Protein AF-A0A2R6CGS9-F1 (afdb_monomer_lite)

Sequence (207 aa):
EALEDTPVYDEAVRELLHEELAVERTAELLGTIQAGALAVVTVGEHTPIGTGGRTSGRELLTPENADASVIRTVKERLQGDEIRLFCLHCQDYERTRTVGSVRDQPECPKCGSTRIAALNPWDEETVAAVRAAEKDDEQQRRTERAYRAASLVQSHGKQAVIALAARGVGPHNAARIINKLREDENEFYRDILTREREYARTRSFWE

Foldseek 3Di:
DVCPPHPVVVVVVVCCCPPVDPVVVVVVVVVCVVVVVDDDDDDPDQDPVNVVVVPDDDDPPQDPDCPPVNLVVLVVVLQQFKWWKAALPPRPDIDIDRLVPFDQQDAGPVPRHSQIFTAHPPPPLLSVLSVDPDHDPVSVVSVVQRSLRSVCCNVGNSLSNSQNSQPQRGSVNSCVLVPDDDPDPSSSSVSSVVNNVVCVVCVVVVD

Radius of gyration: 22.25 Å; chains: 1; bounding box: 60×36×61 Å

Secondary structure (DSSP, 8-state):
-TTTTSHHHHHHHHHIIIII--HHHHHHHHHHHHTTSS-----SS--HHHHHTTSSS------SS--HHHHHHHHHHHHHSEEEEEETTTS--EEEEEGGGS-SS---TTT----EEEE-TT-HHHHHHHH-SS--HHHHHHHHHHHHHHHHHHHHHHHHHHHHHSTT--HHHHHHHHTS--S-HHHHHHHHHHHHHHHHHHHTT--

Structure (mmCIF, N/CA/C/O backbone):
data_AF-A0A2R6CGS9-F1
#
_entry.id   AF-A0A2R6CGS9-F1
#
loop_
_atom_site.group_PDB
_atom_site.id
_atom_site.type_symbol
_atom_site.label_atom_id
_atom_site.label_alt_id
_atom_site.label_comp_id
_atom_site.label_asym_id
_atom_site.label_entity_id
_atom_site.label_seq_id
_atom_site.pdbx_PDB_ins_code
_atom_site.Cartn_x
_atom_site.Cartn_y
_atom_site.Cartn_z
_atom_site.occupancy
_atom_site.B_iso_or_equiv
_atom_site.auth_seq_id
_atom_site.auth_comp_id
_atom_site.auth_asym_id
_atom_site.auth_atom_id
_atom_site.pdbx_PDB_model_num
ATOM 1 N N . GLU A 1 1 ? 27.513 15.623 -2.898 1.00 53.06 1 GLU A N 1
ATOM 2 C CA . GLU A 1 1 ? 27.357 16.960 -2.293 1.00 53.06 1 GLU A CA 1
ATOM 3 C C . GLU A 1 1 ? 28.480 17.370 -1.345 1.00 53.06 1 GLU A C 1
ATOM 5 O O . GLU A 1 1 ? 29.213 18.268 -1.715 1.00 53.06 1 GLU A O 1
ATOM 10 N N . ALA A 1 2 ? 28.697 16.761 -0.169 1.00 60.53 2 ALA A N 1
ATOM 11 C CA . ALA A 1 2 ? 29.676 17.308 0.799 1.00 60.53 2 ALA A CA 1
ATOM 12 C C . ALA A 1 2 ? 31.151 17.340 0.325 1.00 60.53 2 ALA A C 1
ATOM 14 O O . ALA A 1 2 ? 31.941 18.119 0.850 1.00 60.53 2 ALA A O 1
ATOM 15 N N . LEU A 1 3 ? 31.519 16.491 -0.640 1.00 70.94 3 LEU A N 1
ATOM 16 C CA . LEU A 1 3 ? 32.867 16.400 -1.221 1.00 70.94 3 LEU A CA 1
ATOM 17 C C . LEU A 1 3 ? 32.878 16.647 -2.734 1.00 70.94 3 LEU A C 1
ATOM 19 O O . LEU A 1 3 ? 33.925 16.519 -3.360 1.00 70.94 3 LEU A O 1
ATOM 23 N N . GLU A 1 4 ? 31.727 16.966 -3.321 1.00 71.50 4 GLU A N 1
ATOM 24 C CA . GLU A 1 4 ? 31.633 17.271 -4.752 1.00 71.50 4 GLU A CA 1
ATOM 25 C C . GLU A 1 4 ? 32.530 18.475 -5.072 1.00 71.50 4 GLU A C 1
ATOM 27 O O . GLU A 1 4 ? 32.679 19.369 -4.238 1.00 71.50 4 GLU A O 1
ATOM 32 N N . ASP A 1 5 ? 33.186 18.456 -6.233 1.00 81.12 5 ASP A N 1
ATOM 33 C CA . ASP A 1 5 ? 34.171 19.464 -6.658 1.00 81.12 5 ASP A CA 1
ATOM 34 C C . ASP A 1 5 ? 35.426 19.581 -5.766 1.00 81.12 5 ASP A C 1
ATOM 36 O O . ASP A 1 5 ? 36.138 20.590 -5.790 1.00 81.12 5 ASP A O 1
ATOM 40 N N . THR A 1 6 ? 35.732 18.548 -4.972 1.00 92.00 6 THR A N 1
ATOM 41 C CA . THR A 1 6 ? 37.000 18.469 -4.235 1.00 92.00 6 THR A CA 1
ATOM 42 C C . THR A 1 6 ? 38.007 17.557 -4.942 1.00 92.00 6 THR A C 1
ATOM 44 O O . THR A 1 6 ? 37.619 16.527 -5.494 1.00 92.00 6 THR A O 1
ATOM 47 N N . PRO A 1 7 ? 39.322 17.824 -4.814 1.00 89.88 7 PRO A N 1
ATOM 48 C CA . PRO A 1 7 ? 40.358 16.927 -5.334 1.00 89.88 7 PRO A CA 1
ATOM 49 C C . PRO A 1 7 ? 40.273 15.493 -4.789 1.00 89.88 7 PRO A C 1
ATOM 51 O O . PRO A 1 7 ? 40.757 14.560 -5.420 1.00 89.88 7 PRO A O 1
ATOM 54 N N . VAL A 1 8 ? 39.674 15.315 -3.606 1.00 87.62 8 VAL A N 1
ATOM 55 C CA . VAL A 1 8 ? 39.459 13.999 -2.989 1.00 87.62 8 VAL A CA 1
ATOM 56 C C . VAL A 1 8 ? 38.378 13.222 -3.735 1.00 87.62 8 VAL A C 1
ATOM 58 O O . VAL A 1 8 ? 38.533 12.027 -3.966 1.00 87.62 8 VAL A O 1
ATOM 61 N N . TYR A 1 9 ? 37.300 13.896 -4.129 1.00 88.62 9 TYR A N 1
ATOM 62 C CA . TYR A 1 9 ? 36.251 13.294 -4.942 1.00 88.62 9 TYR A CA 1
ATOM 63 C C . TYR A 1 9 ? 36.758 12.956 -6.343 1.00 88.62 9 TYR A C 1
ATOM 65 O O . TYR A 1 9 ? 36.554 11.834 -6.800 1.00 88.62 9 TYR A O 1
ATOM 73 N N . ASP A 1 10 ? 37.496 13.869 -6.977 1.00 88.75 10 ASP A N 1
ATOM 74 C CA . ASP A 1 10 ? 38.098 13.621 -8.291 1.00 88.75 10 ASP A CA 1
ATOM 75 C C . ASP A 1 10 ? 39.059 12.427 -8.264 1.00 88.75 10 ASP A C 1
ATOM 77 O O . ASP A 1 10 ? 39.101 11.637 -9.209 1.00 88.75 10 ASP A O 1
ATOM 81 N N . GLU A 1 11 ? 39.820 12.267 -7.175 1.00 89.75 11 GLU A N 1
ATOM 82 C CA . GLU A 1 11 ? 40.723 11.129 -7.013 1.00 89.75 11 GLU A CA 1
ATOM 83 C C . GLU A 1 11 ? 39.967 9.817 -6.766 1.00 89.75 11 GLU A C 1
ATOM 85 O O . GLU A 1 11 ? 40.274 8.807 -7.391 1.00 89.75 11 GLU A O 1
ATOM 90 N N . ALA A 1 12 ? 38.916 9.826 -5.944 1.00 88.38 12 ALA A N 1
ATOM 91 C CA . ALA A 1 12 ? 38.075 8.644 -5.747 1.00 88.38 12 ALA A CA 1
ATOM 92 C C . ALA A 1 12 ? 37.383 8.195 -7.048 1.00 88.38 12 ALA A C 1
ATOM 94 O O . ALA A 1 12 ? 37.302 7.003 -7.332 1.00 88.38 12 ALA A O 1
ATOM 95 N N . VAL A 1 13 ? 36.907 9.138 -7.869 1.00 86.75 13 VAL A N 1
ATOM 96 C CA . VAL A 1 13 ? 36.301 8.821 -9.172 1.00 86.75 13 VAL A CA 1
ATOM 97 C C . VAL A 1 13 ? 37.346 8.272 -10.142 1.00 86.75 13 VAL A C 1
ATOM 99 O O . VAL A 1 13 ? 37.076 7.299 -10.847 1.00 86.75 13 VAL A O 1
ATOM 102 N N . ARG A 1 14 ? 38.538 8.875 -10.186 1.00 86.69 14 ARG A N 1
ATOM 103 C CA . ARG A 1 14 ? 39.638 8.404 -11.032 1.00 86.69 14 ARG A CA 1
ATOM 104 C C . ARG A 1 14 ? 40.070 6.989 -10.646 1.00 86.69 14 ARG A C 1
ATOM 106 O O . ARG A 1 14 ? 40.220 6.154 -11.530 1.00 86.69 14 ARG A O 1
ATOM 113 N N . GLU A 1 15 ? 40.244 6.719 -9.358 1.00 91.44 15 GLU A N 1
ATOM 114 C CA . GLU A 1 15 ? 40.627 5.400 -8.849 1.00 91.44 15 GLU A CA 1
ATOM 115 C C . GLU A 1 15 ? 39.563 4.344 -9.177 1.00 91.44 15 GLU A C 1
ATOM 117 O O . GLU A 1 15 ? 39.885 3.356 -9.833 1.00 91.44 15 GLU A O 1
ATOM 122 N N . LEU A 1 16 ? 38.284 4.621 -8.906 1.00 88.44 16 LEU A N 1
ATOM 123 C CA . LEU A 1 16 ? 37.169 3.740 -9.271 1.00 88.44 16 LEU A CA 1
ATOM 124 C C . LEU A 1 16 ? 37.178 3.373 -10.766 1.00 88.44 16 LEU A C 1
ATOM 126 O O . LEU A 1 16 ? 37.001 2.211 -11.137 1.00 88.44 16 LEU A O 1
ATOM 130 N N . LEU A 1 17 ? 37.375 4.368 -11.639 1.00 84.50 17 LEU A N 1
ATOM 131 C CA . LEU A 1 17 ? 37.387 4.171 -13.090 1.00 84.50 17 LEU A CA 1
ATOM 132 C C . LEU A 1 17 ? 38.581 3.344 -13.580 1.00 84.50 17 LEU A C 1
ATOM 134 O O . LEU A 1 17 ? 38.467 2.720 -14.632 1.00 84.50 17 LEU A O 1
ATOM 138 N N . HIS A 1 18 ? 39.702 3.346 -12.856 1.00 81.19 18 HIS A N 1
ATOM 139 C CA . HIS A 1 18 ? 40.927 2.658 -13.267 1.00 81.19 18 HIS A CA 1
ATOM 140 C C . HIS A 1 18 ? 41.143 1.303 -12.586 1.00 81.19 18 HIS A C 1
ATOM 142 O O . HIS A 1 18 ? 41.703 0.403 -13.214 1.00 81.19 18 HIS A O 1
ATOM 148 N N . GLU A 1 19 ? 40.735 1.149 -11.327 1.00 83.94 19 GLU A N 1
ATOM 149 C CA . GLU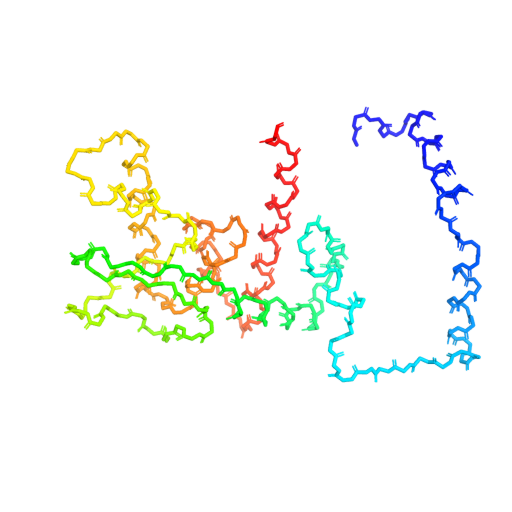 A 1 19 ? 41.001 -0.052 -10.528 1.00 83.94 19 GLU A CA 1
ATOM 150 C C . GLU A 1 19 ? 39.785 -0.978 -10.447 1.00 83.94 19 GLU A C 1
ATOM 152 O O . GLU A 1 19 ? 39.928 -2.197 -10.583 1.00 83.94 19 GLU A O 1
ATOM 157 N N . GLU A 1 20 ? 38.581 -0.424 -10.284 1.00 81.62 20 GLU A N 1
ATOM 158 C CA . GLU A 1 20 ? 37.369 -1.228 -10.093 1.00 81.62 20 GLU A CA 1
ATOM 159 C C . GLU A 1 20 ? 36.574 -1.452 -11.386 1.00 81.62 20 GLU A C 1
ATOM 161 O O . GLU A 1 20 ? 35.902 -2.479 -11.542 1.00 81.62 20 GLU A O 1
ATOM 166 N N . LEU A 1 21 ? 36.640 -0.512 -12.335 1.00 86.69 21 LEU A N 1
ATOM 167 C CA . LEU A 1 21 ? 35.852 -0.551 -13.565 1.00 86.69 21 LEU A CA 1
ATOM 168 C C . LEU A 1 21 ? 36.706 -0.877 -14.795 1.00 86.69 21 LEU A C 1
ATOM 170 O O . LEU A 1 21 ? 37.729 -0.266 -15.066 1.00 86.69 21 LEU A O 1
ATOM 174 N N . ALA A 1 22 ? 36.230 -1.812 -15.621 1.00 88.38 22 ALA A N 1
ATOM 175 C CA . ALA A 1 22 ? 36.860 -2.158 -16.897 1.00 88.38 22 ALA A CA 1
ATOM 176 C C . ALA A 1 22 ? 36.270 -1.325 -18.051 1.00 88.38 22 ALA A C 1
ATOM 178 O O . ALA A 1 22 ? 35.646 -1.879 -18.964 1.00 88.38 22 ALA A O 1
ATOM 179 N N . VAL A 1 23 ? 36.403 0.002 -17.985 1.00 88.31 23 VAL A N 1
ATOM 180 C CA . VAL A 1 23 ? 35.696 0.947 -18.871 1.00 88.31 23 VAL A CA 1
ATOM 181 C C . VAL A 1 23 ? 36.034 0.717 -20.344 1.00 88.31 23 VAL A C 1
ATOM 183 O O . VAL A 1 23 ? 35.126 0.559 -21.161 1.00 88.31 23 VAL A O 1
ATOM 186 N N . GLU A 1 24 ? 37.317 0.617 -20.691 1.00 88.56 24 GLU A N 1
ATOM 187 C CA . GLU A 1 24 ? 37.772 0.466 -22.078 1.00 88.56 24 GLU A CA 1
ATOM 188 C C . GLU A 1 24 ? 37.276 -0.850 -22.680 1.00 88.56 24 GLU A C 1
ATOM 190 O O . GLU A 1 24 ? 36.661 -0.868 -23.745 1.00 88.56 24 GLU A O 1
ATOM 195 N N . ARG A 1 25 ? 37.450 -1.956 -21.948 1.00 90.56 25 ARG A N 1
ATOM 196 C CA . ARG A 1 25 ? 36.995 -3.286 -22.387 1.00 90.56 25 ARG A CA 1
ATOM 197 C C . ARG A 1 25 ? 35.477 -3.348 -22.533 1.00 90.56 25 ARG A C 1
ATOM 199 O O . ARG A 1 25 ? 34.961 -4.023 -23.420 1.00 90.56 25 ARG A O 1
ATOM 206 N N . THR A 1 26 ? 34.753 -2.643 -21.665 1.00 92.62 26 THR A N 1
ATOM 207 C CA . THR A 1 26 ? 33.291 -2.552 -21.741 1.00 92.62 26 THR A CA 1
ATOM 208 C C . THR A 1 26 ? 32.862 -1.759 -22.973 1.00 92.62 26 THR A C 1
ATOM 210 O O . THR A 1 26 ? 31.950 -2.185 -23.678 1.00 92.62 26 THR A O 1
ATOM 213 N N . ALA A 1 27 ? 33.537 -0.649 -23.283 1.00 94.00 27 ALA A N 1
ATOM 214 C CA . ALA A 1 27 ? 33.272 0.132 -24.487 1.00 94.00 27 ALA A CA 1
ATOM 215 C C . ALA A 1 27 ? 33.527 -0.685 -25.766 1.00 94.00 27 ALA A C 1
ATOM 217 O O . ALA A 1 27 ? 32.692 -0.682 -26.673 1.00 94.00 27 ALA A O 1
ATOM 218 N N . GLU A 1 28 ? 34.625 -1.444 -25.815 1.00 95.31 28 GLU A N 1
ATOM 219 C CA . GLU A 1 28 ? 34.918 -2.373 -26.913 1.00 95.31 28 GLU A CA 1
ATOM 220 C C . GLU A 1 28 ? 33.815 -3.427 -27.071 1.00 95.31 28 GLU A C 1
ATOM 222 O O . GLU A 1 28 ? 33.281 -3.608 -28.167 1.00 95.31 28 GLU A O 1
ATOM 227 N N . LEU A 1 29 ? 33.413 -4.077 -25.972 1.00 95.31 29 LEU A N 1
ATOM 2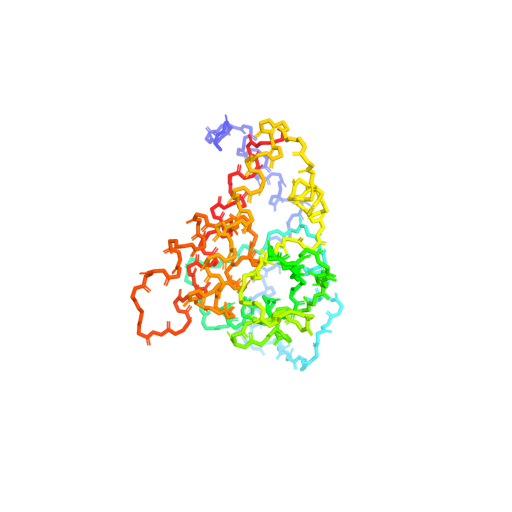28 C CA . LEU A 1 29 ? 32.335 -5.065 -25.972 1.00 95.31 29 LEU A CA 1
ATOM 229 C C . LEU A 1 29 ? 31.027 -4.471 -26.516 1.00 95.31 29 LEU A C 1
ATOM 231 O O . LEU A 1 29 ? 30.399 -5.062 -27.396 1.00 95.31 29 LEU A O 1
ATOM 235 N N . LEU A 1 30 ? 30.630 -3.288 -26.043 1.00 94.62 30 LEU A N 1
ATOM 236 C CA . LEU A 1 30 ? 29.431 -2.602 -26.528 1.00 94.62 30 LEU A CA 1
ATOM 237 C C . LEU A 1 30 ? 29.531 -2.270 -28.022 1.00 94.62 30 LEU A C 1
ATOM 239 O O . LEU A 1 30 ? 28.561 -2.474 -28.753 1.00 94.62 30 LEU A O 1
ATOM 243 N N . GLY A 1 31 ? 30.706 -1.847 -28.493 1.00 95.44 31 GLY A N 1
ATOM 244 C CA . GLY A 1 31 ? 30.976 -1.642 -29.914 1.00 95.44 31 GLY A CA 1
ATOM 245 C C . GLY A 1 31 ? 30.798 -2.922 -30.737 1.00 95.44 31 GLY A C 1
ATOM 246 O O . GLY A 1 31 ? 30.152 -2.894 -31.784 1.00 95.44 31 GLY A O 1
ATOM 247 N N . THR A 1 32 ? 31.286 -4.069 -30.249 1.00 96.19 32 THR A N 1
ATOM 248 C CA . THR A 1 32 ? 31.106 -5.362 -30.942 1.00 96.19 32 THR A CA 1
ATOM 249 C C . THR A 1 32 ? 29.646 -5.810 -31.006 1.00 96.19 32 THR A C 1
ATOM 251 O O . THR A 1 32 ? 29.216 -6.352 -32.026 1.00 96.19 32 THR A O 1
ATOM 254 N N . ILE A 1 33 ? 28.864 -5.533 -29.956 1.00 95.75 33 ILE A N 1
ATOM 255 C CA . ILE A 1 33 ? 27.418 -5.780 -29.932 1.00 95.75 33 ILE A CA 1
ATOM 256 C C . ILE A 1 33 ? 26.713 -4.889 -30.962 1.00 95.75 33 ILE A C 1
ATOM 258 O O . ILE A 1 33 ? 25.931 -5.385 -31.771 1.00 95.75 33 ILE A O 1
ATOM 262 N N . GLN A 1 34 ? 27.013 -3.587 -30.977 1.00 92.38 34 GLN A N 1
ATOM 263 C CA . GLN A 1 34 ? 26.404 -2.627 -31.908 1.00 92.38 34 GLN A CA 1
ATOM 264 C C . GLN A 1 34 ? 26.760 -2.913 -33.371 1.00 92.38 34 GLN A C 1
ATOM 266 O O . GLN A 1 34 ? 25.920 -2.747 -34.252 1.00 92.38 34 GLN A O 1
ATOM 271 N N . ALA A 1 35 ? 27.979 -3.386 -33.630 1.00 95.00 35 ALA A N 1
ATOM 272 C CA . ALA A 1 35 ? 28.419 -3.808 -34.956 1.00 95.00 35 ALA A CA 1
ATOM 273 C C . ALA A 1 35 ? 27.798 -5.144 -35.412 1.00 95.00 35 ALA A C 1
ATOM 275 O O . ALA A 1 35 ? 28.048 -5.581 -36.534 1.00 95.00 35 ALA A O 1
ATOM 276 N N . GLY A 1 36 ? 27.025 -5.824 -34.556 1.00 92.31 36 GLY A N 1
ATOM 277 C CA . GLY A 1 36 ? 26.440 -7.136 -34.845 1.00 92.31 36 GLY A CA 1
ATOM 278 C C . GLY A 1 36 ? 27.459 -8.279 -34.878 1.00 92.31 36 GLY A C 1
ATOM 279 O O . GLY A 1 36 ? 27.116 -9.395 -35.261 1.00 92.31 36 GLY A O 1
ATOM 280 N N . ALA A 1 37 ? 28.704 -8.022 -34.464 1.00 93.75 37 ALA A N 1
ATOM 281 C CA . ALA A 1 37 ? 29.756 -9.031 -34.365 1.00 93.75 37 ALA A CA 1
ATOM 282 C C . ALA A 1 37 ? 29.566 -9.954 -33.148 1.00 93.75 37 ALA A C 1
ATOM 284 O O . ALA A 1 37 ? 30.190 -11.012 -33.071 1.00 93.75 37 ALA A O 1
ATOM 285 N N . LEU A 1 38 ? 28.694 -9.567 -32.211 1.00 93.62 38 LEU A N 1
ATOM 286 C CA . LEU A 1 38 ? 28.342 -10.344 -31.032 1.00 93.62 38 LEU A CA 1
ATOM 287 C C . LEU A 1 38 ? 26.820 -10.506 -30.945 1.00 93.62 38 LEU A C 1
ATOM 289 O O . LEU A 1 38 ? 26.076 -9.527 -30.904 1.00 93.62 38 LEU A O 1
ATOM 293 N N . ALA A 1 39 ? 26.355 -11.756 -30.946 1.00 89.75 39 ALA A N 1
ATOM 294 C CA . ALA A 1 39 ? 24.931 -12.068 -30.941 1.00 89.75 39 ALA A CA 1
ATOM 295 C C . ALA A 1 39 ? 24.310 -11.808 -29.561 1.00 89.75 39 ALA A C 1
ATOM 297 O O . ALA A 1 39 ? 24.773 -12.333 -28.548 1.00 89.75 39 ALA A O 1
ATOM 298 N N . VAL A 1 40 ? 23.219 -11.045 -29.538 1.00 88.75 40 VAL A N 1
ATOM 299 C CA . VAL A 1 40 ? 22.405 -10.824 -28.339 1.00 88.75 40 VAL A CA 1
ATOM 300 C C . VAL A 1 40 ? 21.183 -11.732 -28.411 1.00 88.75 40 VAL A C 1
ATOM 302 O O . VAL A 1 40 ? 20.409 -11.664 -29.363 1.00 88.75 40 VAL A O 1
ATOM 305 N N . VAL A 1 41 ? 21.010 -12.584 -27.401 1.00 87.56 41 VAL A N 1
ATOM 306 C CA . VAL A 1 41 ? 19.897 -13.539 -27.320 1.00 87.56 41 VAL A CA 1
ATOM 307 C C . VAL A 1 41 ? 19.053 -13.226 -26.095 1.00 87.56 41 VAL A C 1
ATOM 309 O O . VAL A 1 41 ? 19.571 -13.027 -24.999 1.00 87.56 41 VAL A O 1
ATOM 312 N N . THR A 1 42 ? 17.737 -13.206 -26.275 1.00 79.69 42 THR A N 1
ATOM 313 C CA . THR A 1 42 ? 16.777 -13.061 -25.179 1.00 79.69 42 THR A CA 1
ATOM 314 C C . THR A 1 42 ? 16.279 -14.430 -24.735 1.00 79.69 42 THR A C 1
ATOM 316 O O . THR A 1 42 ? 15.797 -15.207 -25.558 1.00 79.69 42 THR A O 1
ATOM 319 N N . VAL A 1 43 ? 16.341 -14.704 -23.434 1.00 80.12 43 VAL A N 1
ATOM 320 C CA . VAL A 1 43 ? 15.724 -15.886 -22.815 1.00 80.12 43 VAL A CA 1
ATOM 321 C C . VAL A 1 43 ? 14.364 -15.489 -22.243 1.00 80.12 43 VAL A C 1
ATOM 323 O O . VAL A 1 43 ? 14.238 -14.432 -21.630 1.00 80.12 43 VAL A O 1
ATOM 326 N N . GLY A 1 44 ? 13.338 -16.314 -22.469 1.00 70.69 44 GLY A N 1
ATOM 327 C CA . GLY A 1 44 ? 11.953 -16.027 -22.056 1.00 70.69 44 GLY A CA 1
ATOM 328 C C . GLY A 1 44 ? 11.677 -16.211 -20.560 1.00 70.69 44 GLY A C 1
ATOM 329 O O . GLY A 1 44 ? 10.563 -15.968 -20.107 1.00 70.69 44 GLY A O 1
ATOM 330 N N . GLU A 1 45 ? 12.678 -16.644 -19.801 1.00 70.75 45 GLU A N 1
ATOM 331 C CA . GLU A 1 45 ? 12.602 -16.917 -18.371 1.00 70.75 45 GLU A CA 1
ATOM 332 C C . GLU A 1 45 ? 13.540 -16.001 -17.581 1.00 70.75 45 GLU A C 1
ATOM 334 O O . GLU A 1 45 ? 14.521 -15.461 -18.101 1.00 70.75 45 GLU A O 1
ATOM 339 N N . HIS A 1 46 ? 13.238 -15.808 -16.299 1.00 66.06 46 HIS A N 1
ATOM 340 C CA . HIS A 1 46 ? 14.097 -15.024 -15.424 1.00 66.06 46 HIS A CA 1
ATOM 341 C C . HIS A 1 46 ? 15.398 -15.786 -15.146 1.00 66.06 46 HIS A C 1
ATOM 343 O O . HIS A 1 46 ? 15.384 -16.852 -14.535 1.00 66.06 46 HIS A O 1
ATOM 349 N N . THR A 1 47 ? 16.533 -15.233 -15.574 1.00 73.56 47 THR A N 1
ATOM 350 C CA . THR A 1 47 ? 17.847 -15.835 -15.313 1.00 73.56 47 THR A CA 1
ATOM 351 C C . THR A 1 47 ? 18.288 -15.580 -13.867 1.00 73.56 47 THR A C 1
ATOM 353 O O . THR A 1 47 ? 17.906 -14.554 -13.302 1.00 73.56 47 THR A O 1
ATOM 356 N N . PRO A 1 48 ? 19.156 -16.424 -13.274 1.00 65.88 48 PRO A N 1
ATOM 357 C CA . PRO A 1 48 ? 19.724 -16.186 -11.943 1.00 65.88 48 PRO A CA 1
ATOM 358 C C . PRO A 1 48 ? 20.388 -14.809 -11.787 1.00 65.88 48 PRO A C 1
ATOM 360 O O . PRO A 1 48 ? 20.303 -14.200 -10.726 1.00 65.88 48 PRO A O 1
ATOM 363 N N . ILE A 1 49 ? 20.994 -14.284 -12.859 1.00 68.19 49 ILE A N 1
ATOM 364 C CA . ILE A 1 49 ? 21.549 -12.920 -12.913 1.00 68.19 49 ILE A CA 1
ATOM 365 C C . ILE A 1 49 ? 20.415 -11.880 -12.916 1.00 68.19 49 ILE A C 1
ATOM 367 O O . ILE A 1 49 ? 20.446 -10.919 -12.148 1.00 68.19 49 ILE A O 1
ATOM 371 N N . GLY A 1 50 ? 19.375 -12.097 -13.728 1.00 60.66 50 GLY A N 1
ATOM 372 C CA . GLY A 1 50 ? 18.195 -11.233 -13.804 1.00 60.66 50 GLY A CA 1
ATOM 373 C C . GLY A 1 50 ? 17.343 -11.215 -12.528 1.00 60.66 50 GLY A C 1
ATOM 374 O O . GLY A 1 50 ? 16.692 -10.210 -12.248 1.00 60.66 50 GLY A O 1
ATOM 375 N N . THR A 1 51 ? 17.358 -12.287 -11.732 1.00 59.28 51 THR A N 1
ATOM 376 C CA . THR A 1 51 ? 16.737 -12.355 -10.397 1.00 59.28 51 THR A CA 1
ATOM 377 C C . THR A 1 51 ? 17.679 -11.900 -9.285 1.00 59.28 51 THR A C 1
ATOM 379 O O . THR A 1 51 ? 17.222 -11.334 -8.294 1.00 59.28 51 THR A O 1
ATOM 382 N N . GLY A 1 52 ? 18.991 -12.090 -9.444 1.00 50.66 52 GLY A N 1
ATOM 383 C CA . GLY A 1 52 ? 20.010 -11.693 -8.469 1.00 50.66 52 GLY A CA 1
ATOM 384 C C . GLY A 1 52 ? 20.031 -10.185 -8.230 1.00 50.66 52 GLY A C 1
ATOM 385 O O . GLY A 1 52 ? 20.058 -9.753 -7.084 1.00 50.66 52 GLY A O 1
ATOM 386 N N . GLY A 1 53 ? 19.860 -9.379 -9.284 1.00 51.88 53 GLY A N 1
ATOM 387 C CA . GLY A 1 53 ? 19.685 -7.923 -9.157 1.00 51.88 53 GLY A CA 1
ATOM 388 C C . GLY A 1 53 ? 18.346 -7.480 -8.543 1.00 51.88 53 GLY A C 1
ATOM 389 O O . GLY A 1 53 ? 18.152 -6.300 -8.271 1.00 51.88 53 GLY A O 1
ATOM 390 N N . ARG A 1 54 ? 17.401 -8.406 -8.333 1.00 50.00 54 ARG A N 1
ATOM 391 C CA . ARG A 1 54 ? 16.063 -8.145 -7.766 1.00 50.00 54 ARG A CA 1
ATOM 392 C C . ARG A 1 54 ? 15.939 -8.582 -6.309 1.00 50.00 54 ARG A C 1
ATOM 394 O O . ARG A 1 54 ? 14.933 -8.282 -5.666 1.00 50.00 54 ARG A O 1
ATOM 401 N N . THR A 1 55 ? 16.940 -9.290 -5.793 1.00 41.00 55 THR A N 1
ATOM 402 C CA . THR A 1 55 ? 16.923 -9.816 -4.432 1.00 41.00 55 THR A CA 1
ATOM 403 C C . THR A 1 55 ? 17.585 -8.785 -3.531 1.00 41.00 55 THR A C 1
ATOM 405 O O . THR A 1 55 ? 18.802 -8.709 -3.463 1.00 41.00 55 THR A O 1
ATOM 408 N N . SER A 1 56 ? 16.756 -7.972 -2.870 1.00 43.28 56 SER A N 1
ATOM 409 C CA . SER A 1 56 ? 17.127 -7.117 -1.732 1.00 43.28 56 SER A CA 1
ATOM 410 C C . SER A 1 56 ? 18.359 -6.216 -1.936 1.00 43.28 56 SER A C 1
ATOM 412 O O . SER A 1 56 ? 19.491 -6.605 -1.677 1.00 43.28 56 SER A O 1
ATOM 414 N N . GLY A 1 57 ? 18.110 -4.943 -2.259 1.00 43.72 57 GLY A N 1
ATOM 415 C CA . GLY A 1 57 ? 18.934 -3.872 -1.691 1.00 43.72 57 GLY A CA 1
ATOM 416 C C . GLY A 1 57 ? 19.882 -3.093 -2.597 1.00 43.72 57 GLY A C 1
ATOM 417 O O . GLY A 1 57 ? 20.708 -2.379 -2.046 1.00 43.72 57 GLY A O 1
ATOM 418 N N . ARG A 1 58 ? 19.779 -3.121 -3.932 1.00 39.12 58 ARG A N 1
ATOM 419 C CA . ARG A 1 58 ? 20.536 -2.154 -4.750 1.00 39.12 58 ARG A CA 1
ATOM 420 C C . ARG A 1 58 ? 19.703 -1.503 -5.842 1.00 39.12 58 ARG A C 1
ATOM 422 O O . ARG A 1 58 ? 18.911 -2.149 -6.521 1.00 39.12 58 ARG A O 1
ATOM 429 N N . GLU A 1 59 ? 19.854 -0.186 -5.897 1.00 43.38 59 GLU A N 1
ATOM 430 C CA . GLU A 1 59 ? 19.137 0.764 -6.731 1.00 43.38 59 GLU A CA 1
ATOM 431 C C . GLU A 1 59 ? 19.105 0.328 -8.192 1.00 43.38 59 GLU A C 1
ATOM 433 O O . GLU A 1 59 ? 20.123 0.259 -8.876 1.00 43.38 59 GLU A O 1
ATOM 438 N N . LEU A 1 60 ? 17.896 0.117 -8.706 1.00 45.38 60 LEU A N 1
ATOM 439 C CA . LEU A 1 60 ? 17.667 0.290 -10.130 1.00 45.38 60 LEU A CA 1
ATOM 440 C C . LEU A 1 60 ? 17.773 1.791 -10.411 1.00 45.38 60 LEU A C 1
ATOM 442 O O . LEU A 1 60 ? 16.814 2.532 -10.171 1.00 45.38 60 LEU A O 1
ATOM 446 N N . LEU A 1 61 ? 18.928 2.228 -10.923 1.00 39.53 61 LEU A N 1
ATOM 447 C CA . LEU A 1 61 ? 19.075 3.502 -11.628 1.00 39.53 61 LEU A CA 1
ATOM 448 C C . LEU A 1 61 ? 18.100 3.477 -12.807 1.00 39.53 61 LEU A C 1
ATOM 450 O O . LEU A 1 61 ? 18.366 2.937 -13.877 1.00 39.53 61 LEU A O 1
ATOM 454 N N . THR A 1 62 ? 16.890 3.953 -12.543 1.00 44.69 62 THR A N 1
ATOM 455 C CA . THR A 1 62 ? 15.785 3.888 -13.488 1.00 44.69 62 THR A CA 1
ATOM 456 C C . THR A 1 62 ? 15.824 5.170 -14.322 1.00 44.69 62 THR A C 1
ATOM 458 O O . THR A 1 62 ? 15.836 6.243 -13.713 1.00 44.69 62 THR A O 1
ATOM 461 N N . PRO A 1 63 ? 15.803 5.096 -15.667 1.00 42.56 63 PRO A N 1
ATOM 462 C CA . PRO A 1 63 ? 15.818 6.271 -16.539 1.00 42.56 63 PRO A CA 1
ATOM 463 C C . PRO A 1 63 ? 14.750 7.308 -16.156 1.00 42.56 63 PRO A C 1
ATOM 465 O O . PRO A 1 63 ? 13.685 6.962 -15.627 1.00 42.56 63 PRO A O 1
ATOM 468 N N . GLU A 1 64 ? 15.027 8.588 -16.418 1.00 45.78 64 GLU A N 1
ATOM 469 C CA . GLU A 1 64 ? 14.116 9.702 -16.103 1.00 45.78 64 GLU A CA 1
ATOM 470 C C . GLU A 1 64 ? 12.759 9.554 -16.807 1.00 45.78 64 GLU A C 1
ATOM 472 O O . GLU A 1 64 ? 11.723 9.836 -16.204 1.00 45.78 64 GLU A O 1
ATOM 477 N N . ASN A 1 65 ? 12.751 8.966 -18.005 1.00 50.12 65 ASN A N 1
ATOM 478 C CA . ASN A 1 65 ? 11.543 8.537 -18.697 1.00 50.12 65 ASN A CA 1
ATOM 479 C C . ASN A 1 65 ? 11.243 7.081 -18.327 1.00 50.12 65 ASN A C 1
ATOM 481 O O . ASN A 1 65 ? 11.938 6.159 -18.747 1.00 50.12 65 ASN A O 1
ATOM 485 N N . ALA A 1 66 ? 10.216 6.851 -17.509 1.00 56.72 66 ALA A N 1
ATOM 486 C CA . ALA A 1 66 ? 9.737 5.497 -17.261 1.00 56.72 66 ALA A CA 1
ATOM 487 C C . ALA A 1 66 ? 9.014 4.982 -18.517 1.00 56.72 66 ALA A C 1
ATOM 489 O O . ALA A 1 66 ? 7.803 5.173 -18.673 1.00 56.72 66 ALA A O 1
ATOM 490 N N . ASP A 1 67 ? 9.774 4.358 -19.418 1.00 68.56 67 ASP A N 1
ATOM 491 C CA . ASP A 1 67 ? 9.247 3.693 -20.608 1.00 68.56 67 ASP A CA 1
ATOM 492 C C . ASP A 1 67 ? 8.188 2.644 -20.231 1.00 68.56 67 ASP A C 1
ATOM 494 O O . ASP A 1 67 ? 8.131 2.147 -19.100 1.00 68.56 67 ASP A O 1
ATOM 498 N N . ALA A 1 68 ? 7.346 2.254 -21.193 1.00 73.94 68 ALA A N 1
ATOM 499 C CA . ALA A 1 68 ? 6.261 1.291 -20.975 1.00 73.94 68 ALA A CA 1
ATOM 500 C C . ALA A 1 68 ? 6.734 -0.035 -20.332 1.00 73.94 68 ALA A C 1
ATOM 502 O O . ALA A 1 68 ? 5.997 -0.658 -19.567 1.00 73.94 68 ALA A O 1
ATOM 503 N N . SER A 1 69 ? 7.979 -0.450 -20.592 1.00 76.81 69 SER A N 1
ATOM 504 C CA . SER A 1 69 ? 8.612 -1.625 -19.978 1.00 76.81 69 SER A CA 1
ATOM 505 C C . SER A 1 69 ? 8.862 -1.459 -18.471 1.00 76.81 69 SER A C 1
ATOM 507 O O . SER A 1 69 ? 8.620 -2.393 -17.700 1.00 76.81 69 SER A O 1
ATOM 509 N N . VAL A 1 70 ? 9.293 -0.272 -18.034 1.00 83.69 70 VAL A N 1
ATOM 510 C CA . VAL A 1 70 ? 9.512 0.064 -16.619 1.00 83.69 70 VAL A CA 1
ATOM 511 C C . VAL A 1 70 ? 8.179 0.079 -15.885 1.00 83.69 70 VAL A C 1
ATOM 513 O O . VAL A 1 70 ? 8.050 -0.536 -14.828 1.00 83.69 70 VAL A O 1
ATOM 516 N N . ILE A 1 71 ? 7.159 0.712 -16.469 1.00 86.94 71 ILE A N 1
ATOM 517 C CA . ILE A 1 71 ? 5.827 0.775 -15.859 1.00 86.94 71 ILE A CA 1
ATOM 518 C C . ILE A 1 71 ? 5.197 -0.604 -15.725 1.00 86.94 71 ILE A C 1
ATOM 520 O O . ILE A 1 71 ? 4.683 -0.938 -14.656 1.00 86.94 71 ILE A O 1
ATOM 524 N N . ARG A 1 72 ? 5.318 -1.446 -16.754 1.00 86.62 72 ARG A N 1
ATOM 525 C CA . ARG A 1 72 ? 4.889 -2.844 -16.670 1.00 86.62 72 ARG A CA 1
ATOM 526 C C . ARG A 1 72 ? 5.595 -3.583 -15.530 1.00 86.62 72 ARG A C 1
ATOM 528 O O . ARG A 1 72 ? 4.932 -4.251 -14.747 1.00 86.62 72 ARG A O 1
ATOM 535 N N . THR A 1 73 ? 6.905 -3.386 -15.377 1.00 87.50 73 THR A N 1
ATOM 536 C CA . THR A 1 73 ? 7.685 -4.001 -14.289 1.00 87.50 73 THR A CA 1
ATOM 537 C C . THR A 1 73 ? 7.201 -3.543 -12.908 1.00 87.50 73 THR A C 1
ATOM 539 O O . THR A 1 73 ? 7.067 -4.356 -11.995 1.00 87.50 73 THR A O 1
ATOM 542 N N . VAL A 1 74 ? 6.901 -2.250 -12.741 1.00 90.69 74 VAL A N 1
ATOM 543 C CA . VAL A 1 74 ? 6.343 -1.713 -11.488 1.00 90.69 74 VAL A CA 1
ATOM 544 C C . VAL A 1 74 ? 4.972 -2.321 -11.200 1.00 90.69 74 VAL A C 1
ATOM 546 O O . VAL A 1 74 ? 4.720 -2.735 -10.070 1.00 90.69 74 VAL A O 1
ATOM 549 N N . LYS A 1 75 ? 4.104 -2.417 -12.213 1.00 94.12 75 LYS A N 1
ATOM 550 C CA . LYS A 1 75 ? 2.774 -3.024 -12.092 1.00 94.12 75 LYS A CA 1
ATOM 551 C C . LYS A 1 75 ? 2.856 -4.492 -11.670 1.00 94.12 75 LYS A C 1
ATOM 553 O O . LYS A 1 75 ? 2.208 -4.870 -10.699 1.00 94.12 75 LYS A O 1
ATOM 558 N N . GLU A 1 76 ? 3.673 -5.292 -12.352 1.00 93.38 76 GLU A N 1
ATOM 559 C CA . GLU A 1 76 ? 3.884 -6.712 -12.040 1.00 93.38 76 GLU A CA 1
ATOM 560 C C . GLU A 1 76 ? 4.429 -6.902 -10.619 1.00 93.38 76 GLU A C 1
ATOM 562 O O . GLU A 1 76 ? 3.902 -7.717 -9.860 1.00 93.38 76 GLU A O 1
ATOM 567 N N . ARG A 1 77 ? 5.422 -6.094 -10.219 1.00 94.75 77 ARG A N 1
ATOM 568 C CA . ARG A 1 77 ? 5.955 -6.111 -8.851 1.00 94.75 77 ARG A CA 1
ATOM 569 C C . ARG A 1 77 ? 4.869 -5.802 -7.826 1.00 94.75 77 ARG A C 1
ATOM 571 O O . ARG A 1 77 ? 4.664 -6.597 -6.921 1.00 94.75 77 ARG A O 1
ATOM 578 N N . LEU A 1 78 ? 4.161 -4.680 -7.975 1.00 95.75 78 LEU A N 1
ATOM 579 C CA . LEU A 1 78 ? 3.135 -4.270 -7.012 1.00 95.75 78 LEU A CA 1
ATOM 580 C C . LEU A 1 78 ? 2.016 -5.300 -6.897 1.00 95.75 78 LEU A C 1
ATOM 582 O O . LEU A 1 78 ? 1.460 -5.450 -5.822 1.00 95.75 78 LEU A O 1
ATOM 586 N N . GLN A 1 79 ? 1.680 -6.015 -7.974 1.00 96.00 79 GLN A N 1
ATOM 587 C CA . GLN A 1 79 ? 0.711 -7.111 -7.919 1.00 96.00 79 GLN A CA 1
ATOM 588 C C . GLN A 1 79 ? 1.232 -8.330 -7.142 1.00 96.00 79 GLN A C 1
ATOM 590 O O . GLN A 1 79 ? 0.430 -9.017 -6.501 1.00 96.00 79 GLN A O 1
ATOM 595 N N . GLY A 1 80 ? 2.538 -8.596 -7.203 1.00 94.94 80 GLY A N 1
ATOM 596 C CA . GLY A 1 80 ? 3.211 -9.650 -6.442 1.00 94.94 80 GLY A CA 1
ATOM 597 C C . GLY A 1 80 ? 3.515 -9.282 -4.987 1.00 94.94 80 GLY A C 1
ATOM 598 O O . GLY A 1 80 ? 3.636 -10.187 -4.165 1.00 94.94 80 GLY A O 1
ATOM 599 N N . ASP A 1 81 ? 3.597 -7.989 -4.661 1.00 95.62 81 ASP A N 1
ATOM 600 C CA . ASP A 1 81 ? 3.863 -7.504 -3.306 1.00 95.62 81 ASP A CA 1
ATOM 601 C C . ASP A 1 81 ? 2.750 -7.944 -2.330 1.00 95.62 81 ASP A C 1
ATOM 603 O O . ASP A 1 81 ? 1.565 -8.057 -2.677 1.00 95.62 81 ASP A O 1
ATOM 607 N N . GLU A 1 82 ? 3.138 -8.212 -1.084 1.00 96.88 82 GLU A N 1
ATOM 608 C CA . GLU A 1 82 ? 2.219 -8.601 -0.016 1.00 96.88 82 GLU A CA 1
ATOM 609 C C . GLU A 1 82 ? 1.619 -7.381 0.690 1.00 96.88 82 GLU A C 1
ATOM 611 O O . GLU A 1 82 ? 2.273 -6.359 0.891 1.00 96.88 82 GLU A O 1
ATOM 616 N N . ILE A 1 83 ? 0.365 -7.510 1.118 1.00 97.75 83 ILE A N 1
ATOM 617 C CA . ILE A 1 83 ? -0.364 -6.493 1.874 1.00 97.75 83 ILE A CA 1
ATOM 618 C C . ILE A 1 83 ? -1.185 -7.156 2.983 1.00 97.75 83 ILE A C 1
ATOM 620 O O . ILE A 1 83 ? -1.835 -8.184 2.764 1.00 97.75 83 ILE A O 1
ATOM 624 N N . ARG A 1 84 ? -1.181 -6.565 4.182 1.00 97.94 84 ARG A N 1
ATOM 625 C CA . ARG A 1 84 ? -2.025 -6.995 5.304 1.00 97.94 84 ARG A CA 1
ATOM 626 C C . ARG A 1 84 ? -3.358 -6.257 5.243 1.00 97.94 84 ARG A C 1
ATOM 628 O O . ARG A 1 84 ? -3.408 -5.034 5.326 1.00 97.94 84 ARG A O 1
ATOM 635 N N . LEU A 1 85 ? -4.447 -7.004 5.095 1.00 98.31 85 LEU A N 1
ATOM 636 C CA . LEU A 1 85 ? -5.811 -6.489 5.151 1.00 98.31 85 LEU A CA 1
ATOM 637 C C . LEU A 1 85 ? -6.372 -6.686 6.555 1.00 98.31 85 LEU A C 1
ATOM 639 O O . LEU A 1 85 ? -6.412 -7.814 7.050 1.00 98.31 85 LEU A O 1
ATOM 643 N N . PHE A 1 86 ? -6.845 -5.602 7.164 1.00 98.56 86 PHE A N 1
ATOM 644 C CA . PHE A 1 86 ? -7.383 -5.604 8.521 1.00 98.56 86 PHE A CA 1
ATOM 645 C C . PHE A 1 86 ? -8.734 -4.885 8.586 1.00 98.56 86 PHE A C 1
ATOM 647 O O . PHE A 1 86 ? -8.882 -3.767 8.092 1.00 98.56 86 PHE A O 1
ATOM 654 N N . CYS A 1 87 ? -9.748 -5.519 9.178 1.00 98.56 87 CYS A N 1
ATOM 655 C CA . CYS A 1 87 ? -11.066 -4.905 9.326 1.00 98.56 87 CYS A CA 1
ATOM 656 C C . CYS A 1 87 ? -11.117 -3.993 10.555 1.00 98.56 87 CYS A C 1
ATOM 658 O O . CYS A 1 87 ? -11.084 -4.473 11.682 1.00 98.56 87 CYS A O 1
ATOM 660 N N . LEU A 1 88 ? -11.316 -2.689 10.353 1.00 98.06 88 LEU A N 1
ATOM 661 C CA . LEU A 1 88 ? -11.439 -1.723 11.454 1.00 98.06 88 LEU A CA 1
ATOM 662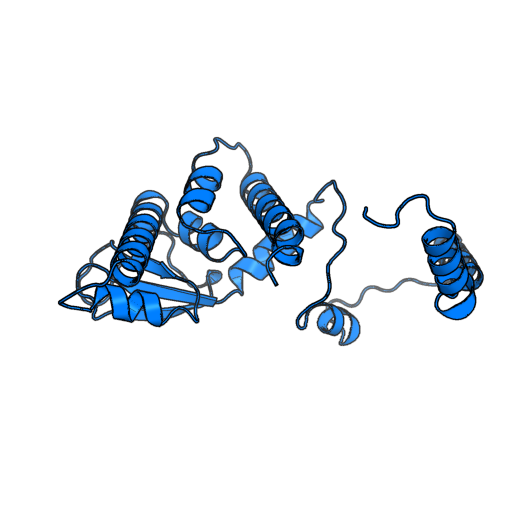 C C . LEU A 1 88 ? -12.819 -1.724 12.122 1.00 98.06 88 LEU A C 1
ATOM 664 O O . LEU A 1 88 ? -13.013 -1.049 13.128 1.00 98.06 88 LEU A O 1
ATOM 668 N N . HIS A 1 89 ? -13.795 -2.436 11.553 1.00 97.75 89 HIS A N 1
ATOM 669 C CA . HIS A 1 89 ? -15.140 -2.517 12.119 1.00 97.75 89 HIS A CA 1
ATOM 670 C C . HIS A 1 89 ? -15.264 -3.619 13.172 1.00 97.75 89 HIS A C 1
ATOM 672 O O . HIS A 1 89 ? -15.592 -3.318 14.312 1.00 97.75 89 HIS A O 1
ATOM 678 N N . CYS A 1 90 ? -15.000 -4.878 12.800 1.00 97.56 90 CYS A N 1
ATOM 679 C CA . CYS A 1 90 ? -15.086 -6.003 13.738 1.00 97.56 90 CYS A CA 1
ATOM 680 C C . CYS A 1 90 ? -13.737 -6.399 14.341 1.00 97.56 90 CYS A C 1
ATOM 682 O O . CYS A 1 90 ? -13.723 -7.130 15.314 1.00 97.56 90 CYS A O 1
ATOM 684 N N . GLN A 1 91 ? -12.606 -5.964 13.769 1.00 97.44 91 GLN A N 1
ATOM 685 C CA . GLN A 1 91 ? -11.245 -6.271 14.250 1.00 97.44 91 GLN A CA 1
ATOM 686 C C . GLN A 1 91 ? -10.863 -7.769 14.274 1.00 97.44 91 GLN A C 1
ATOM 688 O O . GLN A 1 91 ? -9.716 -8.104 14.571 1.00 97.44 91 GLN A O 1
ATOM 693 N N . ASP A 1 92 ? -11.773 -8.658 13.866 1.00 96.94 92 ASP A N 1
ATOM 694 C CA . ASP A 1 92 ? -11.566 -10.113 13.788 1.00 96.94 92 ASP A CA 1
ATOM 695 C C . ASP A 1 92 ? -10.967 -10.591 12.459 1.00 96.94 92 ASP A C 1
ATOM 697 O O . ASP A 1 92 ? -10.444 -11.703 12.360 1.00 96.94 92 ASP A O 1
ATOM 701 N N . TYR A 1 93 ? -11.092 -9.793 11.394 1.00 97.75 93 TYR A N 1
ATOM 702 C CA . TYR A 1 93 ? -10.539 -10.143 10.088 1.00 97.75 93 TYR A CA 1
ATOM 703 C C . TYR A 1 93 ? -9.172 -9.499 9.892 1.00 97.75 93 TYR A C 1
ATOM 705 O O . TYR A 1 93 ? -9.065 -8.279 9.773 1.00 97.75 93 TYR A O 1
ATOM 713 N N . GLU A 1 94 ? -8.156 -10.354 9.808 1.00 97.06 94 GLU A N 1
ATOM 714 C CA . GLU A 1 94 ? -6.766 -10.003 9.548 1.00 97.06 94 GLU A CA 1
ATOM 715 C C . GLU A 1 94 ? -6.127 -11.067 8.643 1.00 97.06 94 GLU A C 1
ATOM 717 O O . GLU A 1 94 ? -6.067 -12.257 8.991 1.00 97.06 94 GLU A O 1
ATOM 722 N N . ARG A 1 95 ? -5.692 -10.661 7.445 1.00 96.69 95 ARG A N 1
ATOM 723 C CA . ARG A 1 95 ? -5.069 -11.560 6.463 1.00 96.69 95 ARG A CA 1
ATOM 724 C C . ARG A 1 95 ? -4.035 -10.842 5.608 1.00 96.69 95 ARG A C 1
ATOM 726 O O . ARG A 1 95 ? -4.340 -9.810 5.018 1.00 96.69 95 ARG A O 1
ATOM 733 N N . THR A 1 96 ? -2.866 -11.455 5.460 1.00 97.62 96 THR A N 1
ATOM 734 C CA . THR A 1 96 ? -1.874 -11.073 4.448 1.00 97.62 96 THR A CA 1
ATOM 735 C C . THR A 1 96 ? -2.188 -11.769 3.128 1.00 97.62 96 THR A C 1
ATOM 737 O O . THR A 1 96 ? -2.532 -12.953 3.112 1.00 97.62 96 THR A O 1
ATOM 740 N N . ARG A 1 97 ? -2.143 -11.023 2.024 1.00 96.19 97 ARG A N 1
ATOM 741 C CA . ARG A 1 97 ? -2.379 -11.517 0.661 1.00 96.19 97 ARG A CA 1
ATOM 742 C C . ARG A 1 97 ? -1.472 -10.783 -0.319 1.00 96.19 97 ARG A C 1
ATOM 744 O O . ARG A 1 97 ? -1.055 -9.667 -0.036 1.00 96.19 97 ARG A O 1
ATOM 751 N N . THR A 1 98 ? -1.255 -11.347 -1.502 1.00 97.88 98 THR A N 1
ATOM 752 C CA . THR A 1 98 ? -0.692 -10.575 -2.618 1.00 97.88 98 THR A CA 1
ATOM 753 C C . THR A 1 98 ? -1.709 -9.547 -3.103 1.00 97.88 98 THR A C 1
ATOM 755 O O . THR A 1 98 ? -2.906 -9.856 -3.203 1.00 97.88 98 THR A O 1
ATOM 758 N N . VAL A 1 99 ? -1.252 -8.339 -3.430 1.00 97.88 99 VAL A N 1
ATOM 759 C CA . VAL A 1 99 ? -2.096 -7.231 -3.917 1.00 97.88 99 VAL A CA 1
ATOM 760 C C . VAL A 1 99 ? -2.921 -7.647 -5.136 1.00 97.88 99 VAL A C 1
ATOM 762 O O . VAL A 1 99 ? -4.110 -7.333 -5.224 1.00 97.88 99 VAL A O 1
ATOM 765 N N . GLY A 1 100 ? -2.333 -8.419 -6.056 1.00 96.62 100 GLY A N 1
ATOM 766 C CA . GLY A 1 100 ? -3.015 -8.932 -7.244 1.00 96.62 100 GLY A CA 1
ATOM 767 C C . GLY A 1 100 ? -4.254 -9.774 -6.916 1.00 96.62 100 GLY A C 1
ATOM 768 O O . GLY A 1 100 ? -5.247 -9.698 -7.640 1.00 96.62 100 GLY A O 1
ATOM 769 N N . SER A 1 101 ? -4.244 -10.498 -5.790 1.00 97.12 101 SER A N 1
ATOM 770 C CA . SER A 1 101 ? -5.3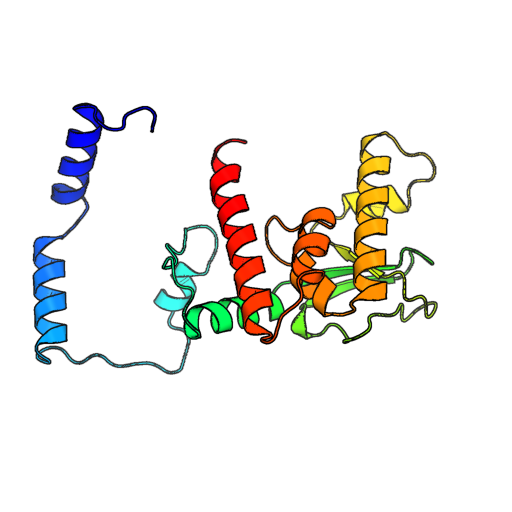51 -11.359 -5.345 1.00 97.12 101 SER A CA 1
ATOM 771 C C . SER A 1 101 ? -6.458 -10.630 -4.571 1.00 97.12 101 SER A C 1
ATOM 773 O O . SER A 1 101 ? -7.485 -11.233 -4.238 1.00 97.12 101 SER A O 1
ATOM 775 N N . VAL A 1 102 ? -6.260 -9.348 -4.252 1.00 97.69 102 VAL A N 1
ATOM 776 C CA . VAL A 1 102 ? -7.259 -8.526 -3.565 1.00 97.69 102 VAL A CA 1
ATOM 777 C C . VAL A 1 102 ? -8.403 -8.200 -4.530 1.00 97.69 102 VAL A C 1
ATOM 779 O O . VAL A 1 102 ? -8.179 -7.949 -5.716 1.00 97.69 102 VAL A O 1
ATOM 782 N N . ARG A 1 103 ? -9.643 -8.247 -4.028 1.00 96.38 103 ARG A N 1
ATOM 783 C CA . ARG A 1 103 ? -10.853 -7.911 -4.797 1.00 96.38 103 ARG A CA 1
ATOM 784 C C . ARG A 1 103 ? -10.870 -6.424 -5.151 1.00 96.38 103 ARG A C 1
ATOM 786 O O . ARG A 1 103 ? -10.345 -5.621 -4.385 1.00 96.38 103 ARG A O 1
ATOM 793 N N . ASP A 1 104 ? -11.532 -6.068 -6.250 1.00 96.88 104 ASP A N 1
ATOM 794 C CA . ASP A 1 104 ? -11.639 -4.671 -6.696 1.00 96.88 104 ASP A CA 1
ATOM 795 C C . ASP A 1 104 ? -12.299 -3.776 -5.648 1.00 96.88 104 ASP A C 1
ATOM 797 O O . ASP A 1 104 ? -11.817 -2.676 -5.404 1.00 96.88 104 ASP A O 1
ATOM 801 N N . GLN A 1 105 ? -13.310 -4.295 -4.944 1.00 97.06 105 GLN A N 1
ATOM 802 C CA . GLN A 1 105 ? -13.881 -3.677 -3.751 1.00 97.06 105 GLN A CA 1
ATOM 803 C C . GLN A 1 105 ? -13.688 -4.612 -2.542 1.00 97.06 105 GLN A C 1
ATOM 805 O O . GLN A 1 105 ? -14.419 -5.597 -2.398 1.00 97.06 105 GLN A O 1
ATOM 810 N N . PRO A 1 106 ? -12.679 -4.373 -1.684 1.00 96.75 106 PRO A N 1
ATOM 811 C CA . PRO A 1 106 ? -12.438 -5.204 -0.508 1.00 96.75 106 PRO A CA 1
ATOM 812 C C . PRO A 1 106 ? -13.545 -5.067 0.544 1.00 96.75 106 PRO A C 1
ATOM 814 O O . PRO A 1 106 ? -13.929 -3.966 0.935 1.00 96.75 106 PRO A O 1
ATOM 817 N N . GLU A 1 107 ? -13.999 -6.202 1.067 1.00 97.69 107 GLU A N 1
ATOM 818 C CA . GLU A 1 107 ? -14.980 -6.291 2.149 1.00 97.69 107 GLU A CA 1
ATOM 819 C C . GLU A 1 107 ? -14.541 -7.332 3.180 1.00 97.69 107 GLU A C 1
ATOM 821 O O . GLU A 1 107 ? -13.786 -8.264 2.880 1.00 97.69 107 GLU A O 1
ATOM 826 N N . CYS A 1 108 ? -15.008 -7.176 4.414 1.00 98.19 108 CYS A N 1
ATOM 827 C CA . CYS A 1 108 ? -14.730 -8.118 5.482 1.00 98.19 108 CYS A CA 1
ATOM 828 C C . CYS A 1 108 ? -15.566 -9.391 5.286 1.00 98.19 108 CYS A C 1
ATOM 830 O O . CYS A 1 108 ? -16.790 -9.321 5.382 1.00 98.19 108 CYS A O 1
ATOM 832 N N . PRO A 1 109 ? -14.956 -10.580 5.137 1.00 96.81 109 PRO A N 1
ATOM 833 C CA . PRO A 1 109 ? -15.705 -11.830 5.002 1.00 96.81 109 PRO A CA 1
ATOM 834 C C . PRO A 1 109 ? -16.378 -12.280 6.309 1.00 96.81 109 PRO A C 1
ATOM 836 O O . PRO A 1 109 ? -17.124 -13.253 6.303 1.00 96.81 109 PRO A O 1
ATOM 839 N N . LYS A 1 110 ? -16.084 -11.624 7.442 1.00 97.19 110 LYS A N 1
ATOM 840 C CA . LYS A 1 110 ? -16.676 -11.936 8.753 1.00 97.19 110 LYS A CA 1
ATOM 841 C C . LYS A 1 110 ? -17.933 -11.117 9.043 1.00 97.19 110 LYS A C 1
ATOM 843 O O . LYS A 1 110 ? -18.887 -11.664 9.578 1.00 97.19 110 LYS A O 1
ATOM 848 N N . CYS A 1 111 ? -17.931 -9.825 8.706 1.00 97.75 111 CYS A N 1
ATOM 849 C CA . CYS A 1 111 ? -19.005 -8.892 9.076 1.00 97.75 111 CYS A CA 1
ATOM 850 C C . CYS A 1 111 ? -19.583 -8.082 7.903 1.00 97.75 111 CYS A C 1
ATOM 852 O O . CYS A 1 111 ? -20.455 -7.250 8.120 1.00 97.75 111 CYS A O 1
ATOM 854 N N . GLY A 1 112 ? -19.078 -8.258 6.678 1.00 96.88 112 GLY A N 1
ATOM 855 C CA . GLY A 1 112 ? -19.526 -7.521 5.488 1.00 96.88 112 GLY A CA 1
ATOM 856 C C . GLY A 1 112 ? -19.086 -6.053 5.426 1.00 96.88 112 GLY A C 1
ATOM 857 O O . GLY A 1 112 ? -19.399 -5.353 4.470 1.00 96.88 112 GLY A O 1
ATOM 858 N N . SER A 1 113 ? -18.351 -5.550 6.422 1.00 97.50 113 SER A N 1
ATOM 859 C CA . SER A 1 113 ? -17.903 -4.155 6.426 1.00 97.50 113 SER A CA 1
ATOM 860 C C . SER A 1 113 ? -16.859 -3.878 5.342 1.00 97.50 113 SER A C 1
ATOM 862 O O . SER A 1 113 ? -15.896 -4.627 5.190 1.00 97.50 113 SER A O 1
ATOM 864 N N . THR A 1 114 ? -16.983 -2.736 4.670 1.00 96.62 114 THR A N 1
ATOM 865 C CA . THR A 1 114 ? -15.990 -2.211 3.716 1.00 96.62 114 THR A CA 1
ATOM 866 C C . THR A 1 114 ? -14.880 -1.391 4.384 1.00 96.62 114 THR A C 1
ATOM 868 O O . THR A 1 114 ? -14.005 -0.866 3.701 1.00 96.62 114 THR A O 1
ATOM 871 N N . ARG A 1 115 ? -14.866 -1.278 5.724 1.00 96.94 115 ARG A N 1
ATOM 872 C CA . ARG A 1 115 ? -13.793 -0.605 6.482 1.00 96.94 115 ARG A CA 1
ATOM 873 C C . ARG A 1 115 ? -12.552 -1.495 6.595 1.00 96.94 115 ARG A C 1
ATOM 875 O O . ARG A 1 115 ? -12.228 -1.989 7.677 1.00 96.94 115 ARG A O 1
ATOM 882 N N . ILE A 1 116 ? -11.889 -1.724 5.466 1.00 98.44 116 ILE A N 1
ATOM 883 C CA . ILE A 1 116 ? -10.683 -2.549 5.362 1.00 98.44 116 ILE A CA 1
ATOM 884 C C . ILE A 1 116 ? -9.455 -1.652 5.239 1.00 98.44 116 ILE A C 1
ATOM 886 O O . ILE A 1 116 ? -9.281 -0.977 4.232 1.00 98.44 116 ILE A O 1
ATOM 890 N N . ALA A 1 117 ? -8.584 -1.667 6.246 1.00 98.38 117 ALA A N 1
ATOM 891 C CA . ALA A 1 117 ? -7.269 -1.048 6.162 1.00 98.38 117 ALA A CA 1
ATOM 892 C C . ALA A 1 117 ? -6.314 -1.958 5.376 1.00 98.38 117 ALA A C 1
ATOM 894 O O . ALA A 1 117 ? -6.199 -3.145 5.684 1.00 98.38 117 ALA A O 1
ATOM 895 N N . ALA A 1 118 ? -5.627 -1.391 4.383 1.00 98.12 118 ALA A N 1
ATOM 896 C CA . ALA A 1 118 ? -4.476 -2.005 3.730 1.00 98.12 118 ALA A CA 1
ATOM 897 C C . ALA A 1 118 ? -3.199 -1.481 4.399 1.00 98.12 118 ALA A C 1
ATOM 899 O O . ALA A 1 118 ? -2.922 -0.281 4.357 1.00 98.12 118 ALA A O 1
ATOM 900 N N . LEU A 1 119 ? -2.471 -2.376 5.059 1.00 97.56 119 LEU A N 1
ATOM 901 C CA . LEU A 1 119 ? -1.293 -2.091 5.871 1.00 97.56 119 LEU A CA 1
ATOM 902 C C . LEU A 1 119 ? -0.082 -2.846 5.323 1.00 97.56 119 LEU A C 1
ATOM 904 O O . LEU A 1 119 ? -0.225 -3.870 4.648 1.00 97.56 119 LEU A O 1
ATOM 908 N N . ASN A 1 120 ? 1.115 -2.371 5.665 1.00 94.19 120 ASN A N 1
ATOM 909 C CA . ASN A 1 120 ? 2.340 -3.108 5.382 1.00 94.19 120 ASN A CA 1
ATOM 910 C C . ASN A 1 120 ? 2.257 -4.521 6.017 1.00 94.19 120 ASN A C 1
ATOM 912 O O . ASN A 1 120 ? 1.770 -4.644 7.144 1.00 94.19 120 ASN A O 1
ATOM 916 N N . PRO A 1 121 ? 2.699 -5.588 5.321 1.00 93.44 121 PRO A N 1
ATOM 917 C CA . PRO A 1 121 ? 2.583 -6.968 5.801 1.00 93.44 121 PRO A CA 1
ATOM 918 C C . PRO A 1 121 ? 3.210 -7.220 7.181 1.00 93.44 121 PRO A C 1
ATOM 920 O O . PRO A 1 121 ? 2.743 -8.108 7.900 1.00 93.44 121 PRO A O 1
ATOM 923 N N . TRP A 1 122 ? 4.195 -6.407 7.564 1.00 90.19 122 TRP A N 1
ATOM 924 C CA . TRP A 1 122 ? 4.954 -6.501 8.813 1.00 90.19 122 TRP A CA 1
ATOM 925 C C . TRP A 1 122 ? 4.488 -5.504 9.894 1.00 90.19 122 TRP A C 1
ATOM 927 O O . TRP A 1 122 ? 5.076 -5.448 10.967 1.00 90.19 122 TRP A O 1
ATOM 937 N N . ASP A 1 123 ? 3.443 -4.705 9.640 1.00 92.12 123 ASP A N 1
ATOM 938 C CA . ASP A 1 123 ? 2.944 -3.688 10.583 1.00 92.12 123 ASP A CA 1
ATOM 939 C C . ASP A 1 123 ? 1.951 -4.276 11.602 1.00 92.12 123 ASP A C 1
ATOM 941 O O . ASP A 1 123 ? 0.739 -4.049 11.557 1.00 92.12 123 ASP A O 1
ATOM 945 N N . GLU A 1 124 ? 2.486 -5.072 12.527 1.00 92.69 124 GLU A N 1
ATOM 946 C CA . GLU A 1 124 ? 1.737 -5.663 13.646 1.00 92.69 124 GLU A CA 1
ATOM 947 C C . GLU A 1 124 ? 1.333 -4.624 14.695 1.00 92.69 124 GLU A C 1
ATOM 949 O O . GLU A 1 124 ? 0.257 -4.698 15.294 1.00 92.69 124 GLU A O 1
ATOM 954 N N . GLU A 1 125 ? 2.173 -3.611 14.873 1.00 95.31 125 GLU A N 1
ATOM 955 C CA . GLU A 1 125 ? 1.997 -2.548 15.855 1.00 95.31 125 GLU A CA 1
ATOM 956 C C . GLU A 1 125 ? 0.749 -1.707 15.571 1.00 95.31 125 GLU A C 1
ATOM 958 O O . GLU A 1 125 ? 0.036 -1.330 16.499 1.00 95.31 125 GLU A O 1
ATOM 963 N N . THR A 1 126 ? 0.429 -1.437 14.301 1.00 96.12 126 THR A N 1
ATOM 964 C CA . THR A 1 126 ? -0.809 -0.726 13.953 1.00 96.12 126 THR A CA 1
ATOM 965 C C . THR A 1 126 ? -2.055 -1.542 14.297 1.00 96.12 126 THR A C 1
ATOM 967 O O . THR A 1 126 ? -3.039 -0.981 14.781 1.00 96.12 126 THR A O 1
ATOM 970 N N . VAL A 1 127 ? -2.030 -2.864 14.106 1.00 96.31 127 VAL A N 1
ATOM 971 C CA . VAL A 1 127 ? -3.151 -3.737 14.494 1.00 96.31 127 VAL A CA 1
ATOM 972 C C . VAL A 1 127 ? -3.327 -3.737 16.013 1.00 96.31 127 VAL A C 1
ATOM 974 O O . VAL A 1 127 ? -4.447 -3.573 16.505 1.00 96.31 127 VAL A O 1
ATOM 977 N N . ALA A 1 128 ? -2.225 -3.872 16.756 1.00 96.44 128 ALA A N 1
ATOM 978 C CA . ALA A 1 128 ? -2.232 -3.801 18.213 1.00 96.44 128 ALA A CA 1
ATOM 979 C C . ALA A 1 128 ? -2.762 -2.446 18.708 1.00 96.44 128 ALA A C 1
ATOM 981 O O . ALA A 1 128 ? -3.642 -2.409 19.567 1.00 96.44 128 ALA A O 1
ATOM 982 N N . ALA A 1 129 ? -2.308 -1.344 18.106 1.00 97.31 129 ALA A N 1
ATOM 983 C CA . ALA A 1 129 ? -2.759 0.003 18.436 1.00 97.31 129 ALA A CA 1
ATOM 984 C C . ALA A 1 129 ? -4.273 0.173 18.240 1.00 97.31 129 ALA A C 1
ATOM 986 O O . ALA A 1 129 ? -4.944 0.718 19.115 1.00 97.31 129 ALA A O 1
ATOM 987 N N . VAL A 1 130 ? -4.841 -0.333 17.138 1.00 97.12 130 VAL A N 1
ATOM 988 C CA . VAL A 1 130 ? -6.294 -0.252 16.901 1.00 9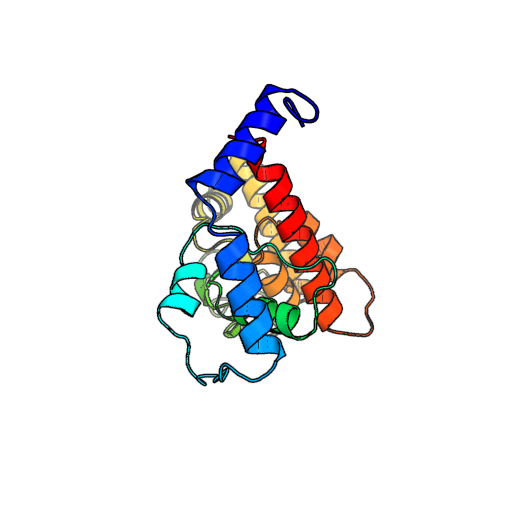7.12 130 VAL A CA 1
ATOM 989 C C . VAL A 1 130 ? -7.074 -1.006 17.985 1.00 97.12 130 VAL A C 1
ATOM 991 O O . VAL A 1 130 ? -8.070 -0.473 18.483 1.00 97.12 130 VAL A O 1
ATOM 994 N N . ARG A 1 131 ? -6.605 -2.204 18.365 1.00 96.50 131 ARG A N 1
ATOM 995 C CA . ARG A 1 131 ? -7.238 -3.075 19.372 1.00 96.50 131 ARG A CA 1
ATOM 996 C C . ARG A 1 131 ? -7.057 -2.586 20.816 1.00 96.50 131 ARG A C 1
ATOM 998 O O . ARG A 1 131 ? -7.828 -2.989 21.682 1.00 96.50 131 ARG A O 1
ATOM 1005 N N . ALA A 1 132 ? -6.066 -1.740 21.091 1.00 96.38 132 ALA A N 1
ATOM 1006 C CA . ALA A 1 132 ? -5.785 -1.250 22.438 1.00 96.38 132 ALA A CA 1
ATOM 1007 C C . ALA A 1 132 ? -6.957 -0.429 23.008 1.00 96.38 132 ALA A C 1
ATOM 1009 O O . ALA A 1 132 ? -7.495 0.451 22.328 1.00 96.38 132 ALA A O 1
ATOM 1010 N N . ALA A 1 133 ? -7.346 -0.711 24.255 1.00 93.19 133 ALA A N 1
ATOM 1011 C CA . ALA A 1 133 ? -8.421 0.004 24.948 1.00 93.19 133 ALA A CA 1
ATOM 1012 C C . ALA A 1 133 ? -7.996 1.428 25.337 1.00 93.19 133 ALA A C 1
ATOM 1014 O O . ALA A 1 133 ? -8.719 2.387 25.072 1.00 93.19 133 ALA A O 1
ATOM 1015 N N . GLU A 1 134 ? -6.794 1.556 25.892 1.00 94.38 134 GLU A N 1
ATOM 1016 C CA . GLU A 1 134 ? -6.123 2.825 26.164 1.00 94.38 134 GLU A CA 1
ATOM 1017 C C . GLU A 1 134 ? -4.967 2.969 25.177 1.00 94.38 134 GLU A C 1
ATOM 1019 O O . GLU A 1 134 ? -4.263 1.997 24.903 1.00 94.38 134 GLU A O 1
ATOM 1024 N N . LYS A 1 135 ? -4.820 4.160 24.593 1.00 94.56 135 LYS A N 1
ATOM 1025 C CA . LYS A 1 135 ? -3.833 4.437 23.550 1.00 94.56 135 LYS A CA 1
ATOM 1026 C C . LYS A 1 135 ? -2.895 5.537 24.018 1.00 94.56 135 LYS A C 1
ATOM 1028 O O . LYS A 1 135 ? -3.367 6.589 24.446 1.00 94.56 135 LYS A O 1
ATOM 1033 N N . ASP A 1 136 ? -1.596 5.310 23.889 1.00 96.38 136 ASP A N 1
ATOM 1034 C CA . ASP A 1 136 ? -0.619 6.396 23.932 1.00 96.38 136 ASP A CA 1
ATOM 1035 C C . ASP A 1 136 ? -0.664 7.244 22.640 1.00 96.38 136 ASP A C 1
ATOM 1037 O O . ASP A 1 136 ? -1.375 6.930 21.675 1.00 96.38 136 ASP A O 1
ATOM 1041 N N . ASP A 1 137 ? 0.101 8.337 22.606 1.00 97.12 137 ASP A N 1
ATOM 1042 C CA . ASP A 1 137 ? 0.150 9.250 21.459 1.00 97.12 137 ASP A CA 1
ATOM 1043 C C . ASP A 1 137 ? 0.605 8.563 20.160 1.00 97.12 137 ASP A C 1
ATOM 1045 O O . ASP A 1 137 ? 0.177 8.935 19.062 1.00 97.12 137 ASP A O 1
ATOM 1049 N N . GLU A 1 138 ? 1.480 7.562 20.247 1.00 95.75 138 GLU A N 1
ATOM 1050 C CA . GLU A 1 138 ? 1.983 6.843 19.082 1.00 95.75 138 GLU A CA 1
ATOM 1051 C C . GLU A 1 138 ? 0.927 5.878 18.532 1.00 95.75 138 GLU A C 1
ATOM 1053 O O . GLU A 1 138 ? 0.633 5.877 17.329 1.00 95.75 138 GLU A O 1
ATOM 1058 N N . GLN A 1 139 ? 0.300 5.105 19.416 1.00 97.44 139 GLN A N 1
ATOM 1059 C CA . GLN A 1 139 ? -0.808 4.207 19.116 1.00 97.44 139 GLN A CA 1
ATOM 1060 C C . GLN A 1 139 ? -2.000 4.974 18.542 1.00 97.44 139 GLN A C 1
ATOM 1062 O O . GLN A 1 139 ? -2.621 4.523 17.570 1.00 97.44 139 GLN A O 1
ATOM 1067 N N . GLN A 1 140 ? -2.289 6.164 19.069 1.00 97.69 140 GLN A N 1
ATOM 1068 C CA . GLN A 1 140 ? -3.310 7.054 18.528 1.00 97.69 140 GLN A CA 1
ATOM 1069 C C . GLN A 1 140 ? -2.977 7.456 17.082 1.00 97.69 140 GLN A C 1
ATOM 1071 O O . GLN A 1 140 ? -3.797 7.266 16.178 1.00 97.69 140 GLN A O 1
ATOM 1076 N N . ARG A 1 141 ? -1.741 7.898 16.810 1.00 97.31 141 ARG A N 1
ATOM 1077 C CA . ARG A 1 141 ? -1.289 8.250 15.447 1.00 97.31 141 ARG A CA 1
ATOM 1078 C C . ARG A 1 141 ? -1.319 7.062 14.480 1.00 97.31 141 ARG A C 1
ATOM 1080 O O . ARG A 1 141 ? -1.621 7.241 13.298 1.00 97.31 141 ARG A O 1
ATOM 1087 N N . ARG A 1 142 ? -0.974 5.850 14.930 1.00 97.31 142 ARG A N 1
ATOM 1088 C CA . ARG A 1 142 ? -1.056 4.614 14.120 1.00 97.31 142 ARG A CA 1
ATOM 1089 C C . ARG A 1 142 ? -2.500 4.262 13.791 1.00 97.31 142 ARG A C 1
ATOM 1091 O O . ARG A 1 142 ? -2.828 4.040 12.626 1.00 97.31 142 ARG A O 1
ATOM 1098 N N . THR A 1 143 ? -3.371 4.318 14.794 1.00 97.88 143 THR A N 1
ATOM 1099 C CA . THR A 1 143 ? -4.810 4.092 14.637 1.00 97.88 143 THR A CA 1
ATOM 1100 C C . THR A 1 143 ? -5.399 5.054 13.608 1.00 97.88 143 THR A C 1
ATOM 1102 O O . THR A 1 143 ? -6.031 4.621 12.646 1.00 97.88 143 THR A O 1
ATOM 1105 N N . GLU A 1 144 ? -5.136 6.355 13.732 1.00 97.94 144 GLU A N 1
ATOM 1106 C CA . GLU A 1 144 ? -5.613 7.354 12.769 1.00 97.94 144 GLU A CA 1
ATOM 1107 C C . GLU A 1 144 ? -5.110 7.096 11.346 1.00 97.94 144 GLU A C 1
ATOM 1109 O O . GLU A 1 144 ? -5.874 7.223 10.384 1.00 97.94 144 GLU A O 1
ATOM 1114 N N . ARG A 1 145 ? -3.840 6.698 11.188 1.00 97.50 145 ARG A N 1
ATOM 1115 C CA . ARG A 1 145 ? -3.293 6.301 9.883 1.00 97.50 145 ARG A CA 1
ATOM 1116 C C . ARG A 1 145 ? -4.036 5.097 9.303 1.00 97.50 145 ARG A C 1
ATOM 1118 O O . ARG A 1 145 ? -4.383 5.143 8.123 1.00 97.50 145 ARG A O 1
ATOM 1125 N N . ALA A 1 146 ? -4.342 4.080 10.107 1.00 98.12 146 ALA A N 1
ATOM 1126 C CA . ALA A 1 146 ? -5.117 2.920 9.668 1.00 98.12 146 ALA A CA 1
ATOM 1127 C C . ALA A 1 146 ? -6.525 3.316 9.200 1.00 98.12 146 ALA A C 1
ATOM 1129 O O . ALA A 1 146 ? -6.957 2.894 8.128 1.00 98.12 146 ALA A O 1
ATOM 1130 N N . TYR A 1 147 ? -7.218 4.184 9.946 1.00 98.31 147 TYR A N 1
ATOM 1131 C CA . TYR A 1 147 ? -8.533 4.696 9.543 1.00 98.31 147 TYR A CA 1
ATOM 1132 C C . TYR A 1 147 ? -8.474 5.486 8.234 1.00 98.31 147 TYR A C 1
ATOM 1134 O O . TYR A 1 147 ? -9.328 5.296 7.371 1.00 98.31 147 TYR A O 1
ATOM 1142 N N . ARG A 1 148 ? -7.441 6.314 8.028 1.00 98.31 148 ARG A N 1
ATOM 1143 C CA . ARG A 1 148 ? -7.236 7.015 6.748 1.00 98.31 148 ARG A CA 1
ATOM 1144 C C . ARG A 1 148 ? -6.980 6.036 5.600 1.00 98.31 148 ARG A C 1
ATOM 1146 O O . ARG A 1 148 ? -7.541 6.221 4.524 1.00 98.31 148 ARG A O 1
ATOM 1153 N N . ALA A 1 149 ? -6.182 4.989 5.825 1.00 98.12 149 ALA A N 1
ATOM 1154 C CA . ALA A 1 149 ? -5.963 3.928 4.841 1.00 98.12 149 ALA A CA 1
ATOM 1155 C C . ALA A 1 149 ? -7.279 3.223 4.476 1.00 98.12 149 ALA A C 1
ATOM 1157 O O . ALA A 1 149 ? -7.589 3.066 3.298 1.00 98.12 149 ALA A O 1
ATOM 1158 N N . ALA A 1 150 ? -8.085 2.861 5.478 1.00 98.31 150 ALA A N 1
ATOM 1159 C CA . ALA A 1 150 ? -9.368 2.203 5.261 1.00 98.31 150 ALA A CA 1
ATOM 1160 C C . ALA A 1 150 ? -10.367 3.082 4.505 1.00 98.31 150 ALA A C 1
ATOM 1162 O O . ALA A 1 150 ? -11.060 2.578 3.627 1.00 98.31 150 ALA A O 1
ATOM 1163 N N . SER A 1 151 ? -10.416 4.387 4.783 1.00 98.06 151 SER A N 1
ATOM 1164 C CA . SER A 1 151 ? -11.252 5.316 4.014 1.00 98.06 151 SER A CA 1
ATOM 1165 C C . SER A 1 151 ? -10.831 5.386 2.544 1.00 98.06 151 SER A C 1
ATOM 1167 O O . SER A 1 151 ? -11.686 5.436 1.665 1.00 98.06 151 SER A O 1
ATOM 1169 N N . LEU A 1 152 ? -9.526 5.339 2.247 1.00 97.88 152 LEU A N 1
ATOM 1170 C CA . LEU A 1 152 ? -9.051 5.306 0.860 1.00 97.88 152 LEU A CA 1
ATOM 1171 C C . LEU A 1 152 ? -9.463 4.022 0.146 1.00 97.88 152 LEU A C 1
ATOM 1173 O O . LEU A 1 152 ? -9.951 4.101 -0.980 1.00 97.88 152 LEU A O 1
ATOM 1177 N N . VAL A 1 153 ? -9.303 2.869 0.801 1.00 98.25 153 VAL A N 1
ATOM 1178 C CA . VAL A 1 153 ? -9.740 1.566 0.273 1.00 98.25 153 VAL A CA 1
ATOM 1179 C C . VAL A 1 153 ? -11.254 1.522 0.095 1.00 98.25 153 VAL A C 1
ATOM 1181 O O . VAL A 1 153 ? -11.734 1.010 -0.908 1.00 98.25 153 VAL A O 1
ATOM 1184 N N . GLN A 1 154 ? -12.019 2.101 1.016 1.00 97.19 154 GLN A N 1
ATOM 1185 C CA . GLN A 1 154 ? -13.471 2.154 0.903 1.00 97.19 154 GLN A CA 1
ATOM 1186 C C . GLN A 1 154 ? -13.918 2.967 -0.322 1.00 97.19 154 GLN A C 1
ATOM 1188 O O . GLN A 1 154 ? -14.814 2.523 -1.037 1.00 97.19 154 GLN A O 1
ATOM 1193 N N . SER A 1 155 ? -13.281 4.111 -0.589 1.00 96.19 155 SER A N 1
ATOM 1194 C CA . SER A 1 155 ? -13.661 4.992 -1.703 1.00 96.19 155 SER A CA 1
ATOM 1195 C C . SER A 1 155 ? -13.075 4.591 -3.061 1.00 96.19 155 SER A C 1
ATOM 1197 O O . SER A 1 155 ? -13.695 4.865 -4.081 1.00 96.19 155 SER A O 1
ATOM 1199 N N . HIS A 1 156 ? -11.891 3.970 -3.095 1.00 95.94 156 HIS A N 1
ATOM 1200 C CA . HIS A 1 156 ? -11.144 3.712 -4.341 1.00 95.94 156 HIS A CA 1
ATOM 1201 C C . HIS A 1 156 ? -10.765 2.238 -4.537 1.00 95.94 156 HIS A C 1
ATOM 1203 O O . HIS A 1 156 ? -10.017 1.901 -5.458 1.00 95.94 156 HIS A O 1
ATOM 1209 N N . GLY A 1 157 ? -11.236 1.357 -3.655 1.00 97.00 157 GLY A N 1
ATOM 1210 C CA . GLY A 1 157 ? -11.080 -0.084 -3.778 1.00 97.00 157 GLY A CA 1
ATOM 1211 C C . GLY A 1 157 ? -9.622 -0.530 -3.897 1.00 97.00 157 GLY A C 1
ATOM 1212 O O . GLY A 1 157 ? -8.721 -0.048 -3.201 1.00 97.00 157 GLY A O 1
ATOM 1213 N N . LYS A 1 158 ? -9.379 -1.459 -4.821 1.00 97.19 158 LYS A N 1
ATOM 1214 C CA . LYS A 1 158 ? -8.068 -2.053 -5.100 1.00 97.19 158 LYS A CA 1
ATOM 1215 C C . LYS A 1 158 ? -7.028 -1.042 -5.570 1.00 97.19 158 LYS A C 1
ATOM 1217 O O . LYS A 1 158 ? -5.850 -1.238 -5.287 1.00 97.19 158 LYS A O 1
ATOM 1222 N N . GLN A 1 159 ? -7.427 0.060 -6.204 1.00 96.50 159 GLN A N 1
ATOM 1223 C CA . GLN A 1 159 ? -6.477 1.103 -6.597 1.00 96.50 159 GLN A CA 1
ATOM 1224 C C . GLN A 1 159 ? -5.777 1.712 -5.371 1.00 96.50 159 GLN A C 1
ATOM 1226 O O . GLN A 1 159 ? -4.565 1.925 -5.390 1.00 96.50 159 GLN A O 1
ATOM 1231 N N . ALA A 1 160 ? -6.504 1.915 -4.264 1.00 97.69 160 ALA A N 1
ATOM 1232 C CA . ALA A 1 160 ? -5.894 2.356 -3.011 1.00 97.69 160 ALA A CA 1
ATOM 1233 C C . ALA A 1 160 ? -4.973 1.298 -2.399 1.00 97.69 160 ALA A C 1
ATOM 1235 O O . ALA A 1 160 ? -3.915 1.645 -1.880 1.00 97.69 160 ALA A O 1
ATOM 1236 N N . VAL A 1 161 ? -5.341 0.019 -2.496 1.00 98.25 161 VAL A N 1
ATOM 1237 C CA . VAL A 1 161 ? -4.498 -1.095 -2.034 1.00 98.25 161 VAL A CA 1
ATOM 1238 C C . VAL A 1 161 ? -3.171 -1.121 -2.796 1.00 98.25 161 VAL A C 1
ATOM 1240 O O . VAL A 1 161 ? -2.122 -1.229 -2.169 1.00 98.25 161 VAL A O 1
ATOM 1243 N N . ILE A 1 162 ? -3.201 -0.953 -4.123 1.00 97.88 162 ILE A N 1
ATOM 1244 C CA . ILE A 1 162 ? -1.992 -0.892 -4.961 1.00 97.88 162 ILE A CA 1
ATOM 1245 C C . ILE A 1 162 ? -1.107 0.291 -4.553 1.00 97.88 162 ILE A C 1
ATOM 1247 O O . ILE A 1 162 ? 0.099 0.124 -4.390 1.00 97.88 162 ILE A O 1
ATOM 1251 N N . ALA A 1 163 ? -1.693 1.476 -4.351 1.00 97.62 163 ALA A N 1
ATOM 1252 C CA . ALA A 1 163 ? -0.933 2.650 -3.927 1.00 97.62 163 ALA A CA 1
ATOM 1253 C C . ALA A 1 163 ? -0.292 2.456 -2.542 1.00 97.62 163 ALA A C 1
ATOM 1255 O O . ALA A 1 163 ? 0.867 2.804 -2.359 1.00 97.62 163 ALA A O 1
ATOM 1256 N N . LEU A 1 164 ? -1.025 1.890 -1.578 1.00 97.44 164 LEU A N 1
ATOM 1257 C CA . LEU A 1 164 ? -0.550 1.666 -0.205 1.00 97.44 164 LEU A CA 1
ATOM 1258 C C . LEU A 1 164 ? 0.487 0.538 -0.086 1.00 97.44 164 LEU A C 1
ATOM 1260 O O . LEU A 1 164 ? 1.221 0.495 0.898 1.00 97.44 164 LEU A O 1
ATOM 1264 N N . ALA A 1 165 ? 0.563 -0.362 -1.069 1.00 96.38 165 ALA A N 1
ATOM 1265 C CA . ALA A 1 165 ? 1.610 -1.380 -1.142 1.00 96.38 165 ALA A CA 1
ATOM 1266 C C . ALA A 1 165 ? 2.971 -0.805 -1.577 1.00 96.38 165 ALA A C 1
ATOM 1268 O O . ALA A 1 165 ? 4.012 -1.417 -1.336 1.00 96.38 165 ALA A O 1
ATOM 1269 N N . ALA A 1 166 ? 2.982 0.372 -2.207 1.00 95.19 166 ALA A N 1
ATOM 1270 C CA . ALA A 1 166 ? 4.207 0.998 -2.677 1.00 95.19 166 ALA A CA 1
ATOM 1271 C C . ALA A 1 166 ? 5.082 1.529 -1.532 1.00 95.19 166 ALA A C 1
ATOM 1273 O O . ALA A 1 166 ? 4.614 1.983 -0.482 1.00 95.19 166 ALA A O 1
ATOM 1274 N N . ARG A 1 167 ? 6.399 1.511 -1.746 1.00 90.38 167 ARG A N 1
ATOM 1275 C CA . ARG A 1 167 ? 7.379 1.867 -0.713 1.00 90.38 167 ARG A CA 1
ATOM 1276 C C . ARG A 1 167 ? 7.333 3.365 -0.413 1.00 90.38 167 ARG A C 1
ATOM 1278 O O . ARG A 1 167 ? 7.371 4.194 -1.314 1.00 90.38 167 ARG A O 1
ATOM 1285 N N . GLY A 1 168 ? 7.254 3.723 0.867 1.00 88.94 168 GLY A N 1
ATOM 1286 C CA . GLY A 1 168 ? 7.161 5.129 1.283 1.00 88.94 168 GLY A CA 1
ATOM 1287 C C . GLY A 1 168 ? 5.807 5.792 1.000 1.00 88.94 168 GLY A C 1
ATOM 1288 O O . GLY A 1 168 ? 5.643 6.995 1.224 1.00 88.94 168 GLY A O 1
ATOM 1289 N N . VAL A 1 169 ? 4.807 5.030 0.544 1.00 95.12 169 VAL A N 1
ATOM 1290 C CA . VAL A 1 169 ? 3.473 5.555 0.247 1.00 95.12 169 VAL A CA 1
ATOM 1291 C C . VAL A 1 169 ? 2.522 5.268 1.409 1.00 95.12 169 VAL A C 1
ATOM 1293 O O . VAL A 1 169 ? 1.812 4.271 1.454 1.00 95.12 169 VAL A O 1
ATOM 1296 N N . GLY A 1 170 ? 2.489 6.188 2.374 1.00 94.81 170 GLY A N 1
ATOM 1297 C CA . GLY A 1 170 ? 1.465 6.198 3.423 1.00 94.81 170 GLY A CA 1
ATOM 1298 C C . GLY A 1 170 ? 0.124 6.789 2.948 1.00 94.81 170 GLY A C 1
ATOM 1299 O O . GLY A 1 170 ? 0.052 7.351 1.853 1.00 94.81 170 GLY A O 1
ATOM 1300 N N . PRO A 1 171 ? -0.928 6.781 3.792 1.00 96.00 171 PRO A N 1
ATOM 1301 C CA . PRO A 1 171 ? -2.277 7.233 3.420 1.00 96.00 171 PRO A CA 1
ATOM 1302 C C . PRO A 1 171 ? -2.335 8.644 2.826 1.00 96.00 171 PRO A C 1
ATOM 1304 O O . PRO A 1 171 ? -3.053 8.894 1.865 1.00 96.00 171 PRO A O 1
ATOM 1307 N N . HIS A 1 172 ? -1.540 9.578 3.349 1.00 94.69 172 HIS A N 1
ATOM 1308 C CA . HIS A 1 172 ? -1.498 10.941 2.820 1.00 94.69 172 HIS A CA 1
ATOM 1309 C C . HIS A 1 172 ? -0.938 11.000 1.386 1.00 94.69 172 HIS A C 1
ATOM 1311 O O . HIS A 1 172 ? -1.507 11.673 0.528 1.00 94.69 172 HIS A O 1
ATOM 1317 N N . ASN A 1 173 ? 0.145 10.269 1.102 1.00 94.31 173 ASN A N 1
ATOM 1318 C CA . ASN A 1 173 ? 0.725 10.211 -0.241 1.00 94.31 173 ASN A CA 1
ATOM 1319 C C . ASN A 1 173 ? -0.161 9.404 -1.194 1.00 94.31 173 ASN A C 1
ATOM 1321 O O . ASN A 1 173 ? -0.380 9.844 -2.319 1.00 94.31 173 ASN A O 1
ATOM 1325 N N . ALA A 1 174 ? -0.742 8.294 -0.729 1.00 96.44 174 ALA A N 1
ATOM 1326 C CA . ALA A 1 174 ? -1.702 7.506 -1.497 1.00 96.44 174 ALA A CA 1
ATOM 1327 C C . ALA A 1 174 ? -2.889 8.366 -1.953 1.00 96.44 174 ALA A C 1
ATOM 1329 O O . ALA A 1 174 ? -3.205 8.381 -3.139 1.00 96.44 174 ALA A O 1
ATOM 1330 N N . ALA A 1 175 ? -3.481 9.162 -1.055 1.00 95.38 175 ALA A N 1
ATOM 1331 C CA . ALA A 1 175 ? -4.560 10.087 -1.403 1.00 95.38 175 ALA A CA 1
ATOM 1332 C C . ALA A 1 175 ? -4.150 11.064 -2.520 1.00 95.38 175 ALA A C 1
ATOM 1334 O O . ALA A 1 175 ? -4.897 11.273 -3.472 1.00 95.38 175 ALA A O 1
ATOM 1335 N N . ARG A 1 176 ? -2.935 11.628 -2.446 1.00 93.38 176 ARG A N 1
ATOM 1336 C CA . ARG A 1 176 ? -2.407 12.536 -3.480 1.00 93.38 176 ARG A CA 1
ATOM 1337 C C . ARG A 1 176 ? -2.192 11.848 -4.827 1.00 93.38 176 ARG A C 1
ATOM 1339 O O . ARG A 1 176 ? -2.392 12.487 -5.852 1.00 93.38 176 ARG A O 1
ATOM 1346 N N . ILE A 1 177 ? -1.758 10.587 -4.835 1.00 93.88 177 ILE A N 1
ATOM 1347 C CA . ILE A 1 177 ? -1.589 9.809 -6.071 1.00 93.88 177 ILE A CA 1
ATOM 1348 C C . ILE A 1 177 ? -2.962 9.505 -6.680 1.00 93.88 177 ILE A C 1
ATOM 1350 O O . ILE A 1 177 ? -3.172 9.721 -7.870 1.00 93.88 177 ILE A O 1
ATOM 1354 N N . ILE A 1 178 ? -3.899 9.014 -5.873 1.00 92.81 178 ILE A N 1
ATOM 1355 C CA . ILE A 1 178 ? -5.196 8.512 -6.340 1.00 92.81 178 ILE A CA 1
ATOM 1356 C C . ILE A 1 178 ? -6.099 9.640 -6.855 1.00 92.81 178 ILE A C 1
ATOM 1358 O O . ILE A 1 178 ? -6.794 9.446 -7.844 1.00 92.81 178 ILE A O 1
ATOM 1362 N N . ASN A 1 179 ? -6.057 10.821 -6.233 1.00 86.81 179 ASN A N 1
ATOM 1363 C CA . ASN A 1 179 ? -6.946 11.938 -6.572 1.00 86.81 179 ASN A CA 1
ATOM 1364 C C . ASN A 1 179 ? -6.545 12.715 -7.838 1.00 86.81 179 ASN A C 1
ATOM 1366 O O . ASN A 1 179 ? -7.222 13.677 -8.201 1.00 86.81 179 ASN A O 1
ATOM 1370 N N . LYS A 1 180 ? -5.440 12.359 -8.500 1.00 86.00 180 LYS A N 1
ATOM 1371 C CA . LYS A 1 180 ? -5.076 12.973 -9.781 1.00 86.00 180 LYS A CA 1
ATOM 1372 C C . LYS A 1 180 ? -6.001 12.451 -10.879 1.00 86.00 180 LYS A C 1
ATOM 1374 O O . LYS A 1 180 ? -6.149 11.241 -11.029 1.00 86.00 180 LYS A O 1
ATOM 1379 N N . LEU A 1 181 ? -6.581 13.368 -11.651 1.00 74.56 181 LEU A N 1
ATOM 1380 C CA . LEU A 1 181 ? -7.327 13.037 -12.864 1.00 74.56 181 LEU A CA 1
ATOM 1381 C C . LEU A 1 181 ? -6.343 12.547 -13.935 1.00 74.56 181 LEU A C 1
ATOM 1383 O O . LEU A 1 181 ? -5.304 13.176 -14.128 1.00 74.56 181 LEU A O 1
ATOM 1387 N N . ARG A 1 182 ? -6.653 11.423 -14.587 1.00 76.56 182 ARG A N 1
ATOM 1388 C CA . ARG A 1 182 ? -5.777 10.759 -15.564 1.00 76.56 182 ARG A CA 1
ATOM 1389 C C . ARG A 1 182 ? -6.594 10.217 -16.721 1.00 76.56 182 ARG A C 1
ATOM 1391 O O . ARG A 1 182 ? -7.732 9.795 -16.519 1.00 76.56 182 ARG A O 1
ATOM 1398 N N . GLU A 1 183 ? -5.969 10.161 -17.888 1.00 67.56 183 GLU A N 1
ATOM 1399 C CA . GLU A 1 183 ? -6.521 9.497 -19.072 1.00 67.56 183 GLU A CA 1
ATOM 1400 C C . GLU A 1 183 ? -6.014 8.047 -19.201 1.00 67.56 183 GLU A C 1
ATOM 1402 O O . GLU A 1 183 ? -6.724 7.197 -19.733 1.00 67.56 183 GLU A O 1
ATOM 1407 N N . ASP A 1 184 ? -4.820 7.747 -18.664 1.00 77.62 184 ASP A N 1
ATOM 1408 C CA . ASP A 1 184 ? -4.151 6.441 -18.759 1.00 77.62 184 ASP A CA 1
ATOM 1409 C C . ASP A 1 184 ? -3.790 5.858 -17.376 1.00 77.62 184 ASP A C 1
ATOM 1411 O O . ASP A 1 184 ? -3.220 6.527 -16.508 1.00 77.62 184 ASP A O 1
ATOM 1415 N N . GLU A 1 185 ? -4.057 4.562 -17.191 1.00 83.31 185 GLU A N 1
ATOM 1416 C CA . GLU A 1 185 ? -3.687 3.787 -16.000 1.00 83.31 185 GLU A CA 1
ATOM 1417 C C . GLU A 1 185 ? -2.164 3.789 -15.774 1.00 83.31 185 GLU A C 1
ATOM 1419 O O . GLU A 1 185 ? -1.704 3.805 -14.632 1.00 83.31 185 GLU A O 1
ATOM 1424 N N . ASN A 1 186 ? -1.343 3.831 -16.830 1.00 86.38 186 ASN A N 1
ATOM 1425 C CA . ASN A 1 186 ? 0.115 3.847 -16.656 1.00 86.38 186 ASN A CA 1
ATOM 1426 C C . ASN A 1 186 ? 0.604 5.094 -15.909 1.00 86.38 186 ASN A C 1
ATOM 1428 O O . ASN A 1 186 ? 1.634 5.037 -15.236 1.00 86.38 186 ASN A O 1
ATOM 1432 N N . GLU A 1 187 ? -0.118 6.215 -15.979 1.00 86.81 187 GLU A N 1
ATOM 1433 C CA . GLU A 1 187 ? 0.237 7.416 -15.220 1.00 86.81 187 GLU A CA 1
ATOM 1434 C C . GLU A 1 187 ? 0.130 7.196 -13.712 1.00 86.81 187 GLU A C 1
ATOM 1436 O O . GLU A 1 187 ? 0.944 7.727 -12.954 1.00 86.81 187 GLU A O 1
ATOM 1441 N N . PHE A 1 188 ? -0.827 6.379 -13.268 1.00 92.06 188 PHE A N 1
ATOM 1442 C CA . PHE A 1 188 ? -0.962 6.016 -11.860 1.00 92.06 188 PHE A CA 1
ATOM 1443 C C . PHE A 1 188 ? 0.297 5.307 -11.351 1.00 92.06 188 PHE A C 1
ATOM 1445 O O . PHE A 1 188 ? 0.853 5.682 -10.317 1.00 92.06 188 PHE A O 1
ATOM 1452 N N . TYR A 1 189 ? 0.815 4.357 -12.127 1.00 92.56 189 TYR A N 1
ATOM 1453 C CA . TYR A 1 189 ? 2.059 3.661 -11.804 1.00 92.56 189 TYR A CA 1
ATOM 1454 C C . TYR A 1 189 ? 3.299 4.555 -11.931 1.00 92.56 189 TYR A C 1
ATOM 1456 O O . TYR A 1 189 ? 4.223 4.416 -11.127 1.00 92.56 189 TYR A O 1
ATOM 1464 N N . ARG A 1 190 ? 3.318 5.507 -12.877 1.00 89.88 190 ARG A N 1
ATOM 1465 C CA . ARG A 1 190 ? 4.378 6.532 -12.965 1.00 89.88 190 ARG A CA 1
ATOM 1466 C C . ARG A 1 190 ? 4.452 7.354 -11.685 1.00 89.88 190 ARG A C 1
ATOM 1468 O O . ARG A 1 190 ? 5.535 7.553 -11.149 1.00 89.88 190 ARG A O 1
ATOM 1475 N N . ASP A 1 191 ? 3.311 7.786 -11.158 1.00 91.44 191 ASP A N 1
ATOM 1476 C CA . ASP A 1 191 ? 3.281 8.565 -9.920 1.00 91.44 191 ASP A CA 1
ATOM 1477 C C . ASP A 1 191 ? 3.715 7.769 -8.694 1.00 91.44 191 ASP A C 1
ATOM 1479 O O . ASP A 1 191 ? 4.401 8.312 -7.82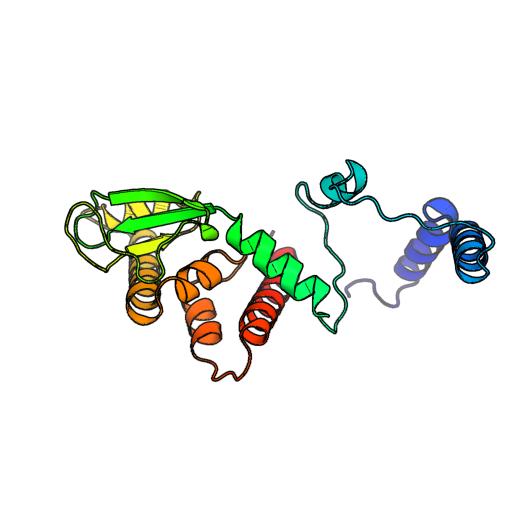6 1.00 91.44 191 ASP A O 1
ATOM 1483 N N . ILE A 1 192 ? 3.350 6.487 -8.629 1.00 93.50 192 ILE A N 1
ATOM 1484 C CA . ILE A 1 192 ? 3.873 5.591 -7.597 1.00 93.50 192 ILE A CA 1
ATOM 1485 C C . ILE A 1 192 ? 5.400 5.534 -7.681 1.00 93.50 192 ILE A C 1
ATOM 1487 O O . ILE A 1 192 ? 6.070 5.751 -6.674 1.00 93.50 192 ILE A O 1
ATOM 1491 N N . LEU A 1 193 ? 5.952 5.308 -8.875 1.00 90.25 193 LEU A N 1
ATOM 1492 C CA . LEU A 1 193 ? 7.396 5.237 -9.081 1.00 90.25 193 LEU A CA 1
ATOM 1493 C C . LEU A 1 193 ? 8.099 6.543 -8.679 1.00 90.25 193 LEU A C 1
ATOM 1495 O O . LEU A 1 193 ? 9.140 6.501 -8.026 1.00 90.25 193 LEU A O 1
ATOM 1499 N N . THR A 1 194 ? 7.520 7.700 -9.006 1.00 89.44 194 THR A N 1
ATOM 1500 C CA . THR A 1 194 ? 8.036 9.006 -8.568 1.00 89.44 194 THR A CA 1
ATOM 1501 C C . THR A 1 194 ? 8.096 9.098 -7.045 1.00 89.44 194 THR A C 1
ATOM 1503 O O . THR A 1 194 ? 9.123 9.500 -6.500 1.00 89.44 194 THR A O 1
ATOM 1506 N N . ARG A 1 195 ? 7.042 8.667 -6.337 1.00 90.38 195 ARG A N 1
ATOM 1507 C CA . ARG A 1 195 ? 7.034 8.665 -4.864 1.00 90.38 195 ARG A CA 1
ATOM 1508 C C . ARG A 1 195 ? 8.037 7.693 -4.263 1.00 90.38 195 ARG A C 1
ATOM 1510 O O . ARG A 1 195 ? 8.683 8.039 -3.280 1.00 90.38 195 ARG A O 1
ATOM 1517 N N . GLU A 1 196 ? 8.204 6.513 -4.850 1.00 88.81 196 GLU A N 1
ATOM 1518 C CA . GLU A 1 196 ? 9.215 5.561 -4.390 1.00 88.81 196 GLU A CA 1
ATOM 1519 C C . GLU A 1 196 ? 10.637 6.110 -4.568 1.00 88.81 196 GLU A C 1
ATOM 1521 O O . GLU A 1 196 ? 11.470 5.929 -3.681 1.00 88.81 196 GLU A O 1
ATOM 1526 N N . ARG A 1 197 ? 10.908 6.829 -5.666 1.00 87.06 197 ARG A N 1
ATOM 1527 C CA . ARG A 1 197 ? 12.196 7.509 -5.894 1.00 87.06 197 ARG A CA 1
ATOM 1528 C C . ARG A 1 197 ? 12.438 8.630 -4.886 1.00 87.06 197 ARG A C 1
ATOM 1530 O O . ARG A 1 197 ? 13.523 8.706 -4.321 1.00 87.06 197 ARG A O 1
ATOM 1537 N N . GLU A 1 198 ? 11.443 9.483 -4.641 1.00 85.06 198 GLU A N 1
ATOM 1538 C CA . GLU A 1 198 ? 11.529 10.531 -3.611 1.00 85.06 198 GLU A CA 1
ATOM 1539 C C . GLU A 1 198 ? 11.794 9.929 -2.224 1.00 85.06 198 GLU A C 1
ATOM 1541 O O . GLU A 1 198 ? 12.640 10.422 -1.475 1.00 85.06 198 GLU A O 1
ATOM 1546 N N . TYR A 1 199 ? 11.108 8.832 -1.896 1.00 84.00 199 TYR A N 1
ATOM 1547 C CA . TYR A 1 199 ? 11.318 8.115 -0.646 1.00 84.00 199 TYR A CA 1
ATOM 1548 C C . TYR A 1 199 ? 12.732 7.540 -0.553 1.00 84.00 199 TYR A C 1
ATOM 1550 O O . TYR A 1 199 ? 13.393 7.746 0.457 1.00 84.00 199 TYR A O 1
ATOM 1558 N N . ALA A 1 200 ? 13.221 6.873 -1.603 1.00 80.69 200 ALA A N 1
ATOM 1559 C CA . ALA A 1 200 ? 14.571 6.310 -1.635 1.00 80.69 200 ALA A CA 1
ATOM 1560 C C . ALA A 1 200 ? 15.650 7.390 -1.455 1.00 80.69 200 ALA A C 1
ATOM 1562 O O . ALA A 1 200 ? 16.530 7.228 -0.616 1.00 80.69 200 ALA A O 1
ATOM 1563 N N . ARG A 1 201 ? 15.520 8.524 -2.161 1.00 77.62 201 ARG A N 1
ATOM 1564 C CA . ARG A 1 201 ? 16.436 9.673 -2.048 1.00 77.62 201 ARG A CA 1
ATOM 1565 C C . ARG A 1 201 ? 16.467 10.284 -0.656 1.00 77.62 201 ARG A C 1
ATOM 1567 O O . ARG A 1 201 ? 17.502 10.761 -0.222 1.00 77.62 201 ARG A O 1
ATOM 1574 N N . THR A 1 202 ? 15.324 10.338 0.020 1.00 75.69 202 THR A N 1
ATOM 1575 C CA . THR A 1 202 ? 15.251 10.957 1.347 1.00 75.69 202 THR A CA 1
ATOM 1576 C C . THR A 1 202 ? 15.640 9.987 2.451 1.00 75.69 202 THR A C 1
ATOM 1578 O O . THR A 1 202 ? 16.150 10.440 3.465 1.00 75.69 202 THR A O 1
ATOM 1581 N N . ARG A 1 203 ? 15.471 8.670 2.261 1.00 59.59 203 ARG A N 1
ATOM 1582 C CA . ARG A 1 203 ? 15.777 7.649 3.276 1.00 59.59 203 ARG A CA 1
ATOM 1583 C C . ARG A 1 203 ? 17.249 7.605 3.690 1.00 59.59 203 ARG A C 1
ATOM 1585 O O . ARG A 1 203 ? 17.506 7.336 4.854 1.00 59.59 203 ARG A O 1
ATOM 1592 N N . SER A 1 204 ? 18.179 7.917 2.787 1.00 47.31 204 SER A N 1
ATOM 1593 C CA . SER A 1 204 ? 19.624 7.979 3.069 1.00 47.31 204 SER A CA 1
ATOM 1594 C C . SER A 1 204 ? 20.032 9.083 4.055 1.00 47.31 204 SER A C 1
ATOM 1596 O O . SER A 1 204 ? 21.190 9.142 4.445 1.00 47.31 204 SER A O 1
ATOM 1598 N N . PHE A 1 205 ? 19.106 9.962 4.453 1.00 42.59 205 PHE A N 1
ATOM 1599 C CA . PHE A 1 205 ? 19.348 11.053 5.403 1.00 42.59 205 PHE A CA 1
ATOM 1600 C C . PHE A 1 205 ? 18.766 10.795 6.807 1.00 42.59 205 PHE A C 1
ATOM 1602 O O . PHE A 1 205 ? 18.862 11.672 7.662 1.00 42.59 205 PHE A O 1
ATOM 1609 N N . TRP A 1 206 ? 18.140 9.635 7.048 1.00 41.72 206 TRP A N 1
ATOM 1610 C CA . TRP A 1 206 ? 17.456 9.313 8.315 1.00 41.72 206 TRP A CA 1
ATOM 1611 C C . TRP A 1 206 ? 17.961 8.016 8.974 1.00 41.72 206 TRP A C 1
ATOM 1613 O O . TRP A 1 206 ? 17.185 7.353 9.667 1.00 41.72 206 TRP A O 1
ATOM 1623 N N . GLU A 1 207 ? 19.232 7.666 8.754 1.00 35.97 207 GLU A N 1
ATOM 1624 C CA . GLU A 1 207 ? 19.984 6.684 9.558 1.00 35.97 207 GLU A CA 1
ATOM 1625 C C . GLU A 1 207 ? 21.018 7.386 10.444 1.00 35.97 207 GLU A C 1
ATOM 1627 O O . GLU A 1 207 ? 21.685 8.324 9.947 1.00 35.97 207 GLU A O 1
#

pLDDT: mean 86.52, std 15.98, range [35.97, 98.56]